Protein AF-A0A2T4D1X6-F1 (afdb_monomer_lite)

Foldseek 3Di:
DDPCVQCQADVLKDWDWDDLQPKIKIKIQHNDPVSNVVSVVVVCVVVVNAFDWDAAPNFTKTWGWDPPVDPKIKIWIWGDPPRMIMTMIDIPQDDSVSRCVRRVVDDDPDDPVPVVVVVVVCVVPVDDPSDDDDDDVVQVLCLQQVLVPDSNSVVCCRPVVVVCVDPVSVVSPDPVNVVVVVVD

Secondary structure (DSSP, 8-state):
--HHHHTTBPTT--EEEEEETTEEEEEEEBS-HHHHHHHHHHHHHHHT---EEEEETTEEEEEEEE--SSSS-EEEEEEEETTEEEEEEEETTS-THHHHHHTTSS--SS-TTTTSHHHHHHHHHT--TT------HHHHHHHHHSTTSSHHHHHHHHH-TTGGGSHHHHGGGSHHHHHHHTT-

pLDDT: mean 82.4, std 9.53, range [54.66, 96.5]

Organism: NCBI:txid624146

Radius of gyration: 19.34 Å; chains: 1; bounding box: 42×46×53 Å

Structure (mmCIF, N/CA/C/O backbone):
data_AF-A0A2T4D1X6-F1
#
_entry.id   AF-A0A2T4D1X6-F1
#
loop_
_atom_site.group_PDB
_atom_site.id
_atom_site.type_symbol
_atom_site.label_atom_id
_atom_site.label_alt_id
_atom_site.label_comp_id
_atom_site.label_asym_id
_atom_site.label_entity_id
_atom_site.label_seq_id
_atom_site.pdbx_PDB_ins_code
_atom_site.Cartn_x
_atom_site.Cartn_y
_atom_site.Cartn_z
_atom_site.occupancy
_atom_site.B_iso_or_equiv
_atom_site.auth_seq_id
_atom_site.auth_comp_id
_atom_site.auth_asym_id
_atom_site.auth_atom_id
_atom_site.pdbx_PDB_model_num
ATOM 1 N N . VAL A 1 1 ? -5.805 0.205 28.377 1.00 61.25 1 VAL A N 1
ATOM 2 C CA . VAL A 1 1 ? -5.910 -0.520 27.097 1.00 61.25 1 VAL A CA 1
ATOM 3 C C . VAL A 1 1 ? -4.583 -0.337 26.398 1.00 61.25 1 VAL A C 1
ATOM 5 O O . VAL A 1 1 ? -4.162 0.811 26.275 1.00 61.25 1 VAL A O 1
ATOM 8 N N . SER A 1 2 ? -3.878 -1.418 26.074 1.00 76.69 2 SER A N 1
ATOM 9 C CA . SER A 1 2 ? -2.582 -1.312 25.392 1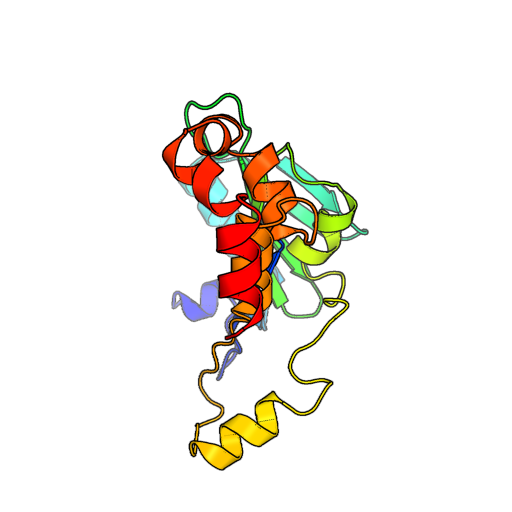.00 76.69 2 SER A CA 1
ATOM 10 C C . SER A 1 2 ? -2.766 -0.837 23.941 1.00 76.69 2 SER A C 1
ATOM 12 O O . SER A 1 2 ? -3.888 -0.843 23.432 1.00 76.69 2 SER A O 1
ATOM 14 N N . LEU A 1 3 ? -1.698 -0.381 23.279 1.00 72.62 3 LEU A N 1
ATOM 15 C CA . LEU A 1 3 ? -1.779 0.046 21.874 1.00 72.62 3 LEU A CA 1
ATOM 16 C C . LEU A 1 3 ? -2.211 -1.123 20.981 1.00 72.62 3 LEU A C 1
ATOM 18 O O . LEU A 1 3 ? -3.007 -0.945 20.066 1.00 72.62 3 LEU A O 1
ATOM 22 N N . GLU A 1 4 ? -1.749 -2.330 21.299 1.00 71.62 4 GLU A N 1
ATOM 23 C CA . GLU A 1 4 ? -2.077 -3.538 20.553 1.00 71.62 4 GLU A CA 1
ATOM 24 C C . GLU A 1 4 ? -3.564 -3.882 20.636 1.00 71.62 4 GLU A C 1
ATOM 26 O O . GLU A 1 4 ? -4.192 -4.211 19.630 1.00 71.62 4 GLU A O 1
ATOM 31 N N . GLU A 1 5 ? -4.148 -3.734 21.826 1.00 71.44 5 GLU A N 1
ATOM 32 C CA . GLU A 1 5 ? -5.580 -3.917 22.035 1.00 71.44 5 GLU A CA 1
ATOM 33 C C . GLU A 1 5 ? -6.414 -2.854 21.313 1.00 71.44 5 GLU A C 1
ATOM 35 O O . GLU A 1 5 ? -7.532 -3.164 20.916 1.00 71.44 5 GLU A O 1
ATOM 40 N N . GLN A 1 6 ? -5.913 -1.623 21.152 1.00 73.50 6 GLN A N 1
ATOM 41 C CA . GLN A 1 6 ? -6.606 -0.541 20.432 1.00 73.50 6 GLN A CA 1
ATOM 42 C C . GLN A 1 6 ? -6.514 -0.713 18.912 1.00 73.50 6 GLN A C 1
ATOM 44 O O . GLN A 1 6 ? -7.497 -0.500 18.209 1.00 73.50 6 GLN A O 1
ATOM 49 N N . MET A 1 7 ? -5.366 -1.179 18.418 1.00 73.56 7 MET A N 1
ATOM 50 C CA . MET A 1 7 ? -5.131 -1.495 17.006 1.00 73.56 7 MET A CA 1
ATOM 51 C C . MET A 1 7 ? -5.734 -2.836 16.560 1.00 73.56 7 MET A C 1
ATOM 53 O O . MET A 1 7 ? -5.543 -3.247 15.416 1.00 73.56 7 MET A O 1
ATOM 57 N N . GLY A 1 8 ? -6.467 -3.520 17.445 1.00 69.62 8 GLY A N 1
ATOM 58 C CA . GLY A 1 8 ? -7.184 -4.752 17.123 1.00 69.62 8 GLY A CA 1
ATOM 59 C C . GLY A 1 8 ? -6.274 -5.934 16.786 1.00 69.62 8 GLY A C 1
ATOM 60 O O . GLY A 1 8 ? -6.731 -6.864 16.121 1.00 69.62 8 GLY A O 1
ATOM 61 N N . TYR A 1 9 ? -5.009 -5.916 17.221 1.00 75.94 9 TYR A N 1
ATOM 62 C CA . TYR A 1 9 ? -4.074 -7.004 16.947 1.00 75.94 9 TYR A CA 1
ATOM 63 C C . TYR A 1 9 ? -4.534 -8.311 17.603 1.00 75.94 9 TYR A C 1
ATOM 65 O O . TYR A 1 9 ? -4.893 -8.359 18.782 1.00 75.94 9 TYR A O 1
ATOM 73 N N . ALA A 1 10 ? -4.481 -9.398 16.835 1.00 64.44 10 ALA A N 1
ATOM 74 C CA . ALA A 1 10 ? -4.617 -10.753 17.350 1.00 64.44 10 ALA A CA 1
ATOM 75 C C . ALA A 1 10 ? -3.326 -11.206 18.064 1.00 64.44 10 ALA A C 1
ATOM 77 O O . ALA A 1 10 ? -2.231 -10.696 17.799 1.00 64.44 10 ALA A O 1
ATOM 78 N N . GLN A 1 11 ? -3.412 -12.226 18.926 1.00 67.12 11 GLN A N 1
ATOM 79 C CA . GLN A 1 11 ? -2.202 -12.944 19.345 1.00 67.12 11 GLN A CA 1
ATOM 80 C C . GLN A 1 11 ? -1.560 -13.607 18.117 1.00 67.12 11 GLN A C 1
ATOM 82 O O . GLN A 1 11 ? -2.258 -14.271 17.357 1.00 67.12 11 GLN A O 1
ATOM 87 N N . ASN A 1 12 ? -0.245 -13.432 17.930 1.00 71.19 12 ASN A N 1
ATOM 88 C CA . ASN A 1 12 ? 0.491 -13.847 16.723 1.00 71.19 12 ASN A CA 1
ATOM 89 C C . ASN A 1 12 ? -0.021 -13.185 15.428 1.00 71.19 12 ASN A C 1
ATOM 91 O O . ASN A 1 12 ? -0.160 -13.850 14.403 1.00 71.19 12 ASN A O 1
ATOM 95 N N . THR A 1 13 ? -0.313 -11.879 15.481 1.00 78.94 13 THR A N 1
ATOM 96 C CA . THR A 1 13 ? -0.744 -11.098 14.311 1.00 78.94 13 THR A CA 1
ATOM 97 C C . THR A 1 13 ? 0.205 -11.292 13.134 1.00 78.94 13 THR A C 1
ATOM 99 O O . THR A 1 13 ? 1.411 -11.063 13.244 1.00 78.94 13 THR A O 1
ATOM 102 N N . ARG A 1 14 ? -0.366 -11.639 11.981 1.00 83.25 14 ARG A N 1
ATOM 103 C CA . ARG A 1 14 ? 0.347 -11.628 10.708 1.00 83.25 14 ARG A CA 1
ATOM 104 C C . ARG A 1 14 ? 0.392 -10.208 10.162 1.00 83.25 14 ARG A C 1
ATOM 106 O O . ARG A 1 14 ? -0.632 -9.529 10.105 1.00 83.25 14 ARG A O 1
ATOM 113 N N . VAL A 1 15 ? 1.576 -9.786 9.737 1.00 85.06 15 VAL A N 1
ATOM 114 C CA . VAL A 1 15 ? 1.797 -8.508 9.057 1.00 85.06 15 VAL A CA 1
ATOM 115 C C . VAL A 1 15 ? 2.360 -8.800 7.676 1.00 85.06 15 VAL A C 1
ATOM 117 O O . VAL A 1 15 ? 3.255 -9.628 7.527 1.00 85.06 15 VAL A O 1
ATOM 120 N N . LEU A 1 16 ? 1.822 -8.129 6.667 1.00 85.62 16 LEU A N 1
ATOM 121 C CA . LEU A 1 16 ? 2.260 -8.219 5.283 1.00 85.62 16 LEU A CA 1
ATOM 122 C C . LEU A 1 16 ? 2.606 -6.818 4.801 1.00 85.62 16 LEU A C 1
ATOM 124 O O . LEU A 1 16 ? 1.838 -5.882 5.012 1.00 85.62 16 LEU A O 1
ATOM 128 N N . SER A 1 17 ? 3.734 -6.674 4.121 1.00 87.44 17 SER A N 1
ATOM 129 C CA . SER A 1 17 ? 4.064 -5.454 3.396 1.00 87.44 17 SER A CA 1
ATOM 130 C C . SER A 1 17 ? 4.438 -5.792 1.962 1.00 87.44 17 SER A C 1
ATOM 132 O O . SER A 1 17 ? 5.094 -6.797 1.692 1.00 87.44 17 SER A O 1
ATOM 134 N N . TYR A 1 18 ? 3.969 -4.976 1.027 1.00 87.00 18 TYR A N 1
ATOM 135 C CA . TYR A 1 18 ? 4.266 -5.129 -0.391 1.00 87.00 18 TYR A CA 1
ATOM 136 C C . TYR A 1 18 ? 4.157 -3.790 -1.113 1.00 87.00 18 TYR A C 1
ATOM 138 O O . TYR A 1 18 ? 3.665 -2.803 -0.568 1.00 87.00 18 TYR A O 1
ATOM 146 N N . MET A 1 19 ? 4.636 -3.768 -2.353 1.00 87.25 19 MET A N 1
ATOM 147 C CA . MET A 1 19 ? 4.567 -2.608 -3.233 1.00 87.25 19 MET A CA 1
ATOM 148 C C . MET A 1 19 ? 3.574 -2.880 -4.358 1.00 87.25 19 MET A C 1
ATOM 150 O O . MET A 1 19 ? 3.606 -3.938 -4.988 1.00 87.25 19 MET A O 1
ATOM 154 N N . VAL A 1 20 ? 2.716 -1.909 -4.641 1.00 88.44 20 VAL A N 1
ATOM 155 C CA . VAL A 1 20 ? 1.868 -1.882 -5.831 1.00 88.44 20 VAL A CA 1
ATOM 156 C C . VAL A 1 20 ? 2.416 -0.777 -6.722 1.00 88.44 20 VAL A C 1
ATOM 158 O O . VAL A 1 20 ? 2.089 0.393 -6.554 1.00 88.44 20 VAL A O 1
ATOM 161 N N . GLY A 1 21 ? 3.343 -1.142 -7.611 1.00 87.31 21 GLY A N 1
ATOM 162 C CA . GLY A 1 21 ? 4.150 -0.145 -8.314 1.00 87.31 21 GLY A CA 1
ATOM 163 C C . GLY A 1 21 ? 5.024 0.614 -7.319 1.00 87.31 21 GLY A C 1
ATOM 164 O O . GLY A 1 21 ? 5.816 -0.025 -6.628 1.00 87.31 21 GLY A O 1
ATOM 165 N N . ILE A 1 22 ? 4.876 1.938 -7.203 1.00 87.06 22 ILE A N 1
ATOM 166 C CA . ILE A 1 22 ? 5.598 2.710 -6.166 1.00 87.06 22 ILE A CA 1
ATOM 167 C C . ILE A 1 22 ? 4.833 2.856 -4.845 1.00 87.06 22 ILE A C 1
ATOM 169 O O . ILE A 1 22 ? 5.370 3.413 -3.889 1.00 87.06 22 ILE A O 1
ATOM 173 N N . ALA A 1 23 ? 3.580 2.410 -4.787 1.00 90.81 23 ALA A N 1
ATOM 174 C CA . ALA A 1 23 ? 2.733 2.597 -3.622 1.00 90.81 23 ALA A CA 1
ATOM 175 C C . ALA A 1 23 ? 2.996 1.503 -2.570 1.00 90.81 23 ALA A C 1
ATOM 177 O O . ALA A 1 23 ? 2.731 0.327 -2.844 1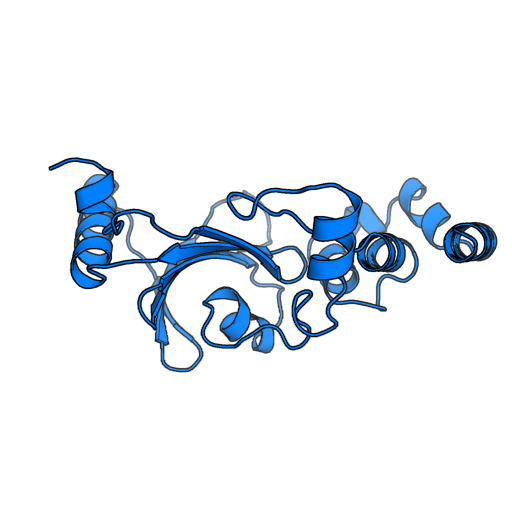.00 90.81 23 ALA A O 1
ATOM 178 N N . PRO A 1 24 ? 3.499 1.846 -1.369 1.00 91.81 24 PRO A N 1
ATOM 179 C CA . PRO A 1 24 ? 3.608 0.890 -0.279 1.00 91.81 24 PRO A CA 1
ATOM 180 C C . PRO A 1 24 ? 2.226 0.528 0.264 1.00 91.81 24 PRO A C 1
ATOM 182 O O . PRO A 1 24 ? 1.371 1.394 0.470 1.00 91.81 24 PRO A O 1
ATOM 185 N N . VAL A 1 25 ? 2.050 -0.758 0.551 1.00 92.38 25 VAL A N 1
ATOM 186 C CA . VAL A 1 25 ? 0.879 -1.317 1.219 1.00 92.38 25 VAL A CA 1
ATOM 187 C C . VAL A 1 25 ? 1.346 -2.113 2.428 1.00 92.38 25 VAL A C 1
ATOM 189 O O . VAL A 1 25 ? 2.227 -2.965 2.325 1.00 92.38 25 VAL A O 1
ATOM 192 N N . ILE A 1 26 ? 0.747 -1.836 3.580 1.00 91.94 26 ILE A N 1
ATOM 193 C CA . ILE A 1 26 ? 0.954 -2.560 4.829 1.00 91.94 26 ILE A CA 1
ATOM 194 C C . ILE A 1 26 ? -0.394 -3.118 5.253 1.00 91.94 26 ILE A C 1
ATOM 196 O O . ILE A 1 26 ? -1.388 -2.397 5.298 1.00 91.94 26 ILE A O 1
ATOM 200 N N . ARG A 1 27 ? -0.429 -4.402 5.583 1.00 91.81 27 ARG A N 1
ATOM 201 C CA . ARG A 1 27 ? -1.620 -5.084 6.070 1.00 91.81 27 ARG A CA 1
ATOM 202 C C . ARG A 1 27 ? -1.306 -5.794 7.363 1.00 91.81 27 ARG A C 1
ATOM 204 O O . ARG A 1 27 ? -0.252 -6.413 7.482 1.00 91.81 27 ARG A O 1
ATOM 211 N N . TRP A 1 28 ? -2.234 -5.757 8.301 1.00 90.00 28 TRP A N 1
ATOM 212 C CA . TRP A 1 28 ? -2.154 -6.573 9.501 1.00 90.00 28 TRP A CA 1
ATOM 213 C C . TRP A 1 28 ? -3.484 -7.238 9.805 1.00 90.00 28 TRP A C 1
ATOM 215 O O . TRP A 1 28 ? -4.560 -6.670 9.589 1.00 90.00 28 TRP A O 1
ATOM 225 N N . GLU A 1 29 ? -3.393 -8.464 10.300 1.00 90.06 29 GLU A N 1
ATOM 226 C CA . GLU A 1 29 ? -4.554 -9.219 10.738 1.00 90.06 29 GLU A CA 1
ATOM 227 C C . GLU A 1 29 ? -5.217 -8.503 11.917 1.00 90.06 29 GLU A C 1
ATOM 229 O O . GLU A 1 29 ? -4.567 -8.088 12.880 1.00 90.06 29 GLU A O 1
ATOM 234 N N . THR A 1 30 ? -6.523 -8.309 11.805 1.00 88.44 30 THR A N 1
ATOM 235 C CA . THR A 1 30 ? -7.324 -7.503 12.717 1.00 88.44 30 THR A CA 1
ATOM 236 C C . THR A 1 30 ? -8.429 -8.370 13.298 1.00 88.44 30 THR A C 1
ATOM 238 O O . THR A 1 30 ? -9.365 -8.750 12.602 1.00 88.44 30 THR A O 1
ATOM 241 N N . ALA A 1 31 ? -8.342 -8.655 14.596 1.00 85.75 31 ALA A N 1
ATOM 242 C CA . ALA A 1 31 ? -9.331 -9.463 15.308 1.00 85.75 31 ALA A CA 1
ATOM 243 C C . ALA A 1 31 ? -10.635 -8.698 15.602 1.00 85.75 31 ALA A C 1
ATOM 245 O O . ALA A 1 31 ? -11.684 -9.310 15.788 1.00 85.75 31 ALA A O 1
ATOM 246 N N . ASP A 1 32 ? -10.570 -7.365 15.681 1.00 86.88 32 ASP A N 1
ATOM 247 C CA . ASP A 1 32 ? -11.711 -6.495 15.983 1.00 86.88 32 ASP A CA 1
ATOM 248 C C . ASP A 1 32 ? -11.657 -5.235 15.107 1.00 86.88 32 ASP A C 1
ATOM 250 O O . ASP A 1 32 ? -11.097 -4.198 15.472 1.00 86.88 32 ASP A O 1
ATOM 254 N N . SER A 1 33 ? -12.237 -5.348 13.913 1.00 85.75 33 SER A N 1
ATOM 255 C CA . SER A 1 33 ? -12.263 -4.277 12.909 1.00 85.75 33 SER A CA 1
ATOM 256 C C . SER A 1 33 ? -12.978 -3.016 13.408 1.00 85.75 33 SER A C 1
ATOM 258 O O . SER A 1 33 ? -12.561 -1.896 13.114 1.00 85.75 33 SER A O 1
ATOM 260 N N . ALA A 1 34 ? -14.035 -3.179 14.211 1.00 87.19 34 ALA A N 1
ATOM 261 C CA . ALA A 1 34 ? -14.785 -2.058 14.774 1.00 87.19 34 ALA A CA 1
ATOM 262 C C . ALA A 1 34 ? -13.936 -1.252 15.767 1.00 87.19 34 ALA A C 1
ATOM 264 O O . ALA A 1 34 ? -14.045 -0.025 15.843 1.00 87.19 34 ALA A O 1
ATOM 265 N N . ARG A 1 35 ? -13.053 -1.931 16.503 1.00 87.94 35 ARG A N 1
ATOM 266 C CA . ARG A 1 35 ? -12.129 -1.277 17.427 1.00 87.94 35 ARG A CA 1
ATOM 267 C C . ARG A 1 35 ? -11.049 -0.478 16.715 1.00 87.94 35 ARG A C 1
ATOM 269 O O . ARG A 1 35 ? -10.781 0.636 17.150 1.00 87.94 35 ARG A O 1
ATOM 276 N N . VAL A 1 36 ? -10.511 -0.988 15.605 1.00 88.81 36 VAL A N 1
ATOM 277 C CA . VAL A 1 36 ? -9.591 -0.217 14.751 1.00 88.81 36 VAL A CA 1
ATOM 278 C C . VAL A 1 36 ? -10.267 1.053 14.258 1.00 88.81 36 VAL A C 1
ATOM 280 O O . VAL A 1 36 ? -9.718 2.137 14.418 1.00 88.81 36 VAL A O 1
ATOM 283 N N . VAL A 1 37 ? -11.487 0.940 13.731 1.00 89.00 37 VAL A N 1
ATOM 284 C CA . VAL A 1 37 ? -12.257 2.104 13.277 1.00 89.00 37 VAL A CA 1
ATOM 285 C C . VAL A 1 37 ? -12.462 3.113 14.409 1.00 89.00 37 VAL A C 1
ATOM 287 O O . VAL A 1 37 ? -12.171 4.290 14.228 1.00 89.00 37 VAL A O 1
ATOM 290 N N . THR A 1 38 ? -12.872 2.653 15.593 1.00 91.06 38 THR A N 1
ATOM 291 C CA . THR A 1 38 ? -13.077 3.525 16.764 1.00 91.06 38 THR A CA 1
ATOM 292 C C . THR A 1 38 ? -11.780 4.216 17.195 1.00 91.06 38 THR A C 1
ATOM 294 O O . THR A 1 38 ? -11.784 5.392 17.556 1.00 91.06 38 THR A O 1
ATOM 297 N N . PHE A 1 39 ? -10.656 3.496 17.165 1.00 90.69 39 PHE A N 1
ATOM 298 C CA . PHE A 1 39 ? -9.343 4.051 17.476 1.00 90.69 39 PHE A CA 1
ATOM 299 C C . PHE A 1 39 ? -8.962 5.153 16.482 1.00 90.69 39 PHE A C 1
ATOM 301 O O . PHE A 1 39 ? -8.565 6.241 16.891 1.00 90.69 39 PHE A O 1
ATOM 308 N N . ILE A 1 40 ? -9.159 4.920 15.189 1.00 92.12 40 ILE A N 1
ATOM 309 C CA . ILE A 1 40 ? -8.868 5.906 14.145 1.00 92.12 40 ILE A CA 1
ATOM 310 C C . ILE A 1 40 ? -9.770 7.136 14.276 1.00 92.12 40 ILE A C 1
ATOM 312 O O . ILE A 1 40 ? -9.268 8.255 14.254 1.00 92.12 40 ILE A O 1
ATOM 316 N N . GLU A 1 41 ? -11.064 6.951 14.529 1.00 93.88 41 GLU A N 1
ATOM 317 C CA . GLU A 1 41 ? -11.999 8.051 14.798 1.00 93.88 41 GLU A CA 1
ATOM 318 C C . GLU A 1 41 ? -11.597 8.851 16.048 1.00 93.88 41 GLU A C 1
ATOM 320 O O . GLU A 1 41 ? -11.787 10.067 16.113 1.00 93.88 41 GLU A O 1
ATOM 325 N N . SER A 1 42 ? -10.996 8.207 17.053 1.00 93.00 42 SER A N 1
ATOM 326 C CA . SER A 1 42 ? -10.456 8.923 18.213 1.00 93.00 42 SER A CA 1
ATOM 327 C C . SER A 1 42 ? -9.261 9.810 17.845 1.00 93.00 42 SER A C 1
ATOM 329 O O . SER A 1 42 ? -9.211 10.955 18.293 1.00 93.00 42 SER A O 1
ATOM 331 N N . LEU A 1 43 ? -8.368 9.338 16.965 1.00 91.81 43 LEU A N 1
ATOM 332 C CA . LEU A 1 43 ? -7.237 10.124 16.459 1.00 91.81 43 LEU A CA 1
ATOM 333 C C . LEU A 1 43 ? -7.706 11.280 15.569 1.00 91.81 43 LEU A C 1
ATOM 335 O O . LEU A 1 43 ? -7.203 12.393 15.686 1.00 91.81 43 LEU A O 1
ATOM 339 N N . GLU A 1 44 ? -8.694 11.045 14.708 1.00 94.19 44 GLU A N 1
ATOM 340 C CA . GLU A 1 44 ? -9.326 12.080 13.881 1.00 94.19 44 GLU A CA 1
ATOM 341 C C . GLU A 1 44 ? -9.857 13.229 14.742 1.00 94.19 44 GLU A C 1
ATOM 343 O O . GLU A 1 44 ? -9.573 14.397 14.476 1.00 94.19 44 GLU A O 1
ATOM 348 N N . ASN A 1 45 ? -10.560 12.896 15.826 1.00 94.94 45 ASN A N 1
ATOM 349 C CA . ASN A 1 45 ? -11.068 13.884 16.772 1.00 94.94 45 ASN A CA 1
ATOM 350 C C . ASN A 1 45 ? -9.943 14.590 17.544 1.00 94.94 45 ASN A C 1
ATOM 352 O O . ASN A 1 45 ? -9.995 15.808 17.715 1.00 94.94 45 ASN A O 1
ATOM 356 N N . GLU A 1 46 ? -8.925 13.853 17.997 1.00 95.25 46 GLU A N 1
ATOM 357 C CA . GLU A 1 46 ? -7.788 14.409 18.741 1.00 95.25 46 GLU A CA 1
ATOM 358 C C . GLU A 1 46 ? -6.989 15.412 17.901 1.00 95.25 46 GLU A C 1
ATOM 360 O O . GLU A 1 46 ? -6.677 16.510 18.367 1.00 95.25 46 GLU A O 1
ATOM 365 N N . TYR A 1 47 ? -6.710 15.068 16.644 1.00 92.75 47 TYR A N 1
ATOM 366 C CA . TYR A 1 47 ? -5.927 15.899 15.732 1.00 92.75 47 TYR A CA 1
ATOM 367 C C . TYR A 1 47 ? -6.780 16.827 14.859 1.00 92.75 47 TYR A C 1
ATOM 369 O O . TYR A 1 47 ? -6.232 17.570 14.046 1.00 92.75 47 TYR A O 1
ATOM 377 N N . SER A 1 48 ? -8.107 16.827 15.041 1.00 93.88 48 SER A N 1
ATOM 378 C CA . SER A 1 48 ? -9.059 17.600 14.228 1.00 93.88 48 SER A CA 1
ATOM 379 C C . SER A 1 48 ? -8.896 17.355 12.720 1.00 93.88 48 SER A C 1
ATOM 381 O O . SER A 1 48 ? -9.021 18.272 11.907 1.00 93.88 48 SER A O 1
ATOM 383 N N . VAL A 1 49 ? -8.605 16.108 12.350 1.00 92.94 49 VAL A N 1
ATOM 384 C CA . VAL A 1 49 ? -8.471 15.654 10.963 1.00 92.94 49 VAL A CA 1
ATOM 385 C C . VAL A 1 49 ? -9.783 15.006 10.545 1.00 92.94 49 VAL A C 1
ATOM 387 O O . VAL A 1 49 ? -10.310 14.158 11.253 1.00 92.94 49 VAL A O 1
ATOM 390 N N . THR A 1 50 ? -10.318 15.392 9.389 1.00 93.62 50 THR A N 1
ATOM 391 C CA . THR A 1 50 ? -11.510 14.758 8.808 1.00 93.62 50 THR A CA 1
ATOM 392 C C . THR A 1 50 ? -11.093 13.946 7.584 1.00 93.62 50 THR A C 1
ATOM 394 O O . THR A 1 50 ? -10.503 14.532 6.675 1.00 93.62 50 THR A O 1
ATOM 397 N N . PRO A 1 51 ? -11.358 12.629 7.539 1.00 95.81 51 PRO A N 1
ATOM 398 C CA . PRO A 1 51 ? -11.079 11.828 6.355 1.00 95.81 51 PRO A CA 1
ATOM 399 C C . PRO A 1 51 ? -12.067 12.142 5.228 1.00 95.81 51 PRO A C 1
ATOM 401 O O . PRO A 1 51 ? -13.252 12.385 5.468 1.00 95.81 51 PRO A O 1
ATOM 404 N N . ASP A 1 52 ? -11.609 11.992 3.990 1.00 95.94 52 ASP A N 1
ATOM 405 C CA . ASP A 1 52 ? -12.502 11.775 2.858 1.00 95.94 52 ASP A CA 1
ATOM 406 C C . ASP A 1 52 ? -12.944 10.308 2.852 1.00 95.94 52 ASP A C 1
ATOM 408 O O . ASP A 1 52 ? -12.117 9.392 2.838 1.00 95.94 52 ASP A O 1
ATOM 412 N N . ILE A 1 53 ? -14.256 10.069 2.864 1.00 96.31 53 ILE A N 1
ATOM 413 C CA . ILE A 1 53 ? -14.812 8.715 2.798 1.00 96.31 53 ILE A CA 1
ATOM 414 C C . ILE A 1 53 ? -15.028 8.332 1.337 1.00 96.31 53 ILE A C 1
ATOM 416 O O . ILE A 1 53 ? -15.849 8.926 0.637 1.00 96.31 53 ILE A O 1
ATOM 420 N N . LEU A 1 54 ? -14.298 7.316 0.889 1.00 94.56 54 LEU A N 1
ATOM 421 C CA . LEU A 1 54 ? -14.333 6.803 -0.474 1.00 94.56 54 LEU A CA 1
ATOM 422 C C . LEU A 1 54 ? -14.951 5.402 -0.507 1.00 94.56 54 LEU A C 1
ATOM 424 O O . LEU A 1 54 ? -14.916 4.655 0.473 1.00 94.56 54 LEU A O 1
ATOM 428 N N . THR A 1 55 ? -15.475 5.024 -1.672 1.00 94.00 55 THR A N 1
ATOM 429 C CA . THR A 1 55 ? -15.862 3.642 -1.968 1.00 94.00 55 THR A CA 1
ATOM 430 C C . THR A 1 55 ? -14.965 3.103 -3.071 1.00 94.00 55 THR A C 1
ATOM 432 O O . THR A 1 55 ? -14.971 3.621 -4.187 1.00 94.00 55 THR A O 1
ATOM 435 N N . VAL A 1 56 ? -14.204 2.055 -2.769 1.00 91.62 56 VAL A N 1
ATOM 436 C CA . VAL A 1 56 ? -13.255 1.422 -3.693 1.00 91.62 56 VAL A CA 1
ATOM 437 C C . VAL A 1 56 ? -13.560 -0.065 -3.732 1.00 91.62 56 VAL A C 1
ATOM 439 O O . VAL A 1 56 ? -13.589 -0.706 -2.692 1.00 91.62 56 VAL A O 1
ATOM 442 N N . ALA A 1 57 ? -13.828 -0.614 -4.920 1.00 89.62 57 ALA A N 1
ATOM 443 C CA . ALA A 1 57 ? -14.216 -2.022 -5.087 1.00 89.62 57 ALA A CA 1
ATOM 444 C C . ALA A 1 57 ? -15.388 -2.471 -4.175 1.00 89.62 57 ALA A C 1
ATOM 446 O O . ALA A 1 57 ? -15.490 -3.637 -3.815 1.00 89.62 57 ALA A O 1
ATOM 447 N N . GLY A 1 58 ? -16.283 -1.545 -3.806 1.00 90.31 58 GLY A N 1
ATOM 448 C CA . GLY A 1 58 ? -17.399 -1.800 -2.884 1.00 90.31 58 GLY A CA 1
ATOM 449 C C . GLY A 1 58 ? -17.054 -1.670 -1.395 1.00 90.31 58 GLY A C 1
ATOM 450 O O . GLY A 1 58 ? -17.966 -1.675 -0.573 1.00 90.31 58 GLY A O 1
ATOM 451 N N . GLU A 1 59 ? -15.781 -1.480 -1.051 1.00 92.12 59 GLU A N 1
ATOM 452 C CA . GLU A 1 59 ? -15.296 -1.322 0.319 1.00 92.12 59 GLU A CA 1
ATOM 453 C C . GLU A 1 59 ? -15.213 0.151 0.728 1.00 92.12 59 GLU A C 1
ATOM 455 O O . GLU A 1 59 ? -14.967 1.039 -0.096 1.00 92.12 59 GLU A O 1
ATOM 460 N N . THR A 1 60 ? -15.396 0.416 2.023 1.00 94.69 60 THR A N 1
ATOM 461 C CA . THR A 1 60 ? -15.247 1.764 2.588 1.00 94.69 60 THR A CA 1
ATOM 462 C C . THR A 1 60 ? -13.781 2.056 2.884 1.00 94.69 60 THR A C 1
ATOM 464 O O . THR A 1 60 ? -13.121 1.301 3.599 1.00 94.69 60 THR A O 1
ATOM 467 N N . VAL A 1 61 ? -13.292 3.188 2.385 1.00 96.00 61 VAL A N 1
ATOM 468 C CA . VAL A 1 61 ? -11.911 3.641 2.566 1.00 96.00 61 VAL A CA 1
ATOM 469 C C . VAL A 1 61 ? -11.914 5.025 3.202 1.00 96.00 61 VAL A C 1
ATOM 471 O O . VAL A 1 61 ? -12.617 5.921 2.738 1.00 96.00 61 VAL A O 1
ATOM 474 N N . ARG A 1 62 ? -11.117 5.205 4.257 1.00 96.50 62 ARG A N 1
ATOM 475 C CA . ARG A 1 62 ? -10.804 6.519 4.833 1.00 96.50 62 ARG A CA 1
ATOM 476 C C . ARG A 1 62 ? -9.542 7.045 4.165 1.00 96.50 62 ARG A C 1
ATOM 478 O O . ARG A 1 62 ? -8.510 6.381 4.209 1.00 96.50 62 ARG A O 1
ATOM 485 N N . SER A 1 63 ? -9.636 8.205 3.528 1.00 96.31 63 SER A N 1
ATOM 486 C CA . SER A 1 63 ? -8.530 8.854 2.829 1.00 96.31 63 SER A CA 1
ATOM 487 C C . SER A 1 63 ? -8.110 10.122 3.561 1.00 96.31 63 SER A C 1
ATOM 489 O O . SER A 1 63 ? -8.937 10.983 3.852 1.00 96.31 63 SER A O 1
ATOM 491 N N . TYR A 1 64 ? -6.814 10.253 3.817 1.00 95.31 64 TYR A N 1
ATOM 492 C CA . TYR A 1 64 ? -6.209 11.419 4.452 1.00 95.31 64 TYR A CA 1
ATOM 493 C C . TYR A 1 64 ? -5.227 12.051 3.477 1.00 95.31 64 TYR A C 1
ATOM 495 O O . TYR A 1 64 ? -4.238 11.418 3.105 1.00 95.31 64 TYR A O 1
ATOM 503 N N . ALA A 1 65 ? -5.493 13.282 3.048 1.00 93.50 65 ALA A N 1
ATOM 504 C CA . ALA A 1 65 ? -4.584 14.009 2.172 1.00 93.50 65 ALA A CA 1
ATOM 505 C C . ALA A 1 65 ? -3.247 14.287 2.880 1.00 93.50 65 ALA A C 1
ATOM 507 O O . ALA A 1 65 ? -3.213 14.676 4.047 1.00 93.50 65 ALA A O 1
ATOM 508 N N . ILE A 1 66 ? -2.146 14.108 2.154 1.00 90.06 66 ILE A N 1
ATOM 509 C CA . ILE A 1 66 ? -0.803 14.486 2.582 1.00 90.06 66 ILE A CA 1
ATOM 510 C C . ILE A 1 66 ? -0.435 15.766 1.834 1.00 90.06 66 ILE A C 1
ATOM 512 O O . ILE A 1 66 ? -0.318 15.763 0.606 1.00 90.06 66 ILE A O 1
ATOM 516 N N . ASP A 1 67 ? -0.210 16.850 2.575 1.00 86.00 67 ASP A N 1
ATOM 517 C CA . ASP A 1 67 ? 0.383 18.054 2.001 1.00 86.00 67 ASP A CA 1
ATOM 518 C C . ASP A 1 67 ? 1.888 17.840 1.820 1.00 86.00 67 ASP A C 1
ATOM 520 O O . ASP A 1 67 ? 2.654 17.749 2.781 1.00 86.00 67 ASP A O 1
ATOM 524 N N . THR A 1 68 ? 2.299 17.706 0.564 1.00 79.25 68 THR A N 1
ATOM 525 C CA . THR A 1 68 ? 3.704 17.536 0.175 1.00 79.25 68 THR A CA 1
ATOM 526 C C . THR A 1 68 ? 4.299 18.813 -0.417 1.00 79.25 68 THR A C 1
ATOM 528 O O . THR A 1 68 ? 5.468 18.815 -0.796 1.00 79.25 68 THR A O 1
ATOM 531 N N . GLY A 1 69 ? 3.512 19.891 -0.546 1.00 78.75 69 GLY A N 1
ATOM 532 C CA . GLY A 1 69 ? 3.898 21.094 -1.289 1.00 78.75 69 GLY A CA 1
ATOM 533 C C . GLY A 1 69 ? 4.122 20.875 -2.794 1.00 78.75 69 GLY A C 1
ATOM 534 O O . GLY A 1 69 ? 4.609 21.782 -3.467 1.00 78.75 69 GLY A O 1
ATOM 535 N N . SER A 1 70 ? 3.795 19.690 -3.322 1.00 74.62 70 SER A N 1
ATOM 536 C CA . SER A 1 70 ? 3.906 19.348 -4.743 1.00 74.62 70 SER A CA 1
ATOM 537 C C . SER A 1 70 ? 2.548 19.437 -5.450 1.00 74.62 70 SER A C 1
ATOM 539 O O . SER A 1 70 ? 1.501 19.406 -4.806 1.00 74.62 70 SER A O 1
ATOM 541 N N . GLU A 1 71 ? 2.551 19.535 -6.784 1.00 78.12 71 GLU A N 1
ATOM 542 C CA . GLU A 1 71 ? 1.314 19.463 -7.586 1.00 78.12 71 GLU A CA 1
ATOM 543 C C . GLU A 1 71 ? 0.648 18.077 -7.502 1.00 78.12 71 GLU A C 1
ATOM 545 O O . GLU A 1 71 ? -0.558 17.935 -7.716 1.00 78.12 71 GLU A O 1
ATOM 550 N N . GLN A 1 72 ? 1.432 17.055 -7.155 1.00 81.75 72 GLN A N 1
ATOM 551 C CA . GLN A 1 72 ? 0.975 15.691 -6.959 1.00 81.75 72 GLN A CA 1
ATOM 552 C C . GLN A 1 72 ? 0.189 15.586 -5.647 1.00 81.75 72 GLN A C 1
ATOM 554 O O . GLN A 1 72 ? 0.714 15.840 -4.560 1.00 81.75 72 GLN A O 1
ATOM 559 N N . GLN A 1 73 ? -1.064 15.145 -5.730 1.00 88.69 73 GLN A N 1
ATOM 560 C CA . GLN A 1 73 ? -1.855 14.884 -4.533 1.00 88.69 73 GLN A CA 1
ATOM 561 C C . GLN A 1 73 ? -1.565 13.479 -4.029 1.00 88.69 73 GLN A C 1
ATOM 563 O O . GLN A 1 73 ? -1.771 12.487 -4.732 1.00 88.69 73 GLN A O 1
ATOM 568 N N . TRP A 1 74 ? -1.098 13.415 -2.792 1.00 91.25 74 TRP A N 1
ATOM 569 C CA . TRP A 1 74 ? -0.847 12.172 -2.088 1.00 91.25 74 TRP A CA 1
ATOM 570 C C . TRP A 1 74 ? -1.886 11.988 -1.002 1.00 91.25 74 TRP A C 1
ATOM 572 O O . TRP A 1 74 ? -2.344 12.952 -0.390 1.00 91.25 74 TRP A O 1
ATOM 582 N N . SER A 1 75 ? -2.248 10.742 -0.744 1.00 94.12 75 SER A N 1
ATOM 583 C CA . SER A 1 75 ? -3.177 10.407 0.322 1.00 94.12 75 SER A CA 1
ATOM 584 C C . SER A 1 75 ? -2.796 9.098 0.983 1.00 94.12 75 SER A C 1
ATOM 586 O O . SER A 1 75 ? -2.404 8.147 0.311 1.00 94.12 75 SER A O 1
ATOM 588 N N . VAL A 1 76 ? -2.962 9.026 2.297 1.00 95.12 76 VAL A N 1
ATOM 589 C CA . VAL A 1 76 ? -2.951 7.760 3.026 1.00 95.12 76 VAL A CA 1
ATOM 590 C C . VAL A 1 76 ? -4.358 7.201 3.010 1.00 95.12 76 VAL A C 1
ATOM 592 O O . VAL A 1 76 ? -5.304 7.886 3.389 1.00 95.12 76 VAL A O 1
ATOM 595 N N . TRP A 1 77 ? -4.501 5.962 2.571 1.00 96.06 77 TRP A N 1
ATOM 596 C CA . TRP A 1 77 ? -5.758 5.235 2.594 1.00 96.06 77 TRP A CA 1
ATOM 597 C C . TRP A 1 77 ? -5.720 4.176 3.676 1.00 96.06 77 TRP A C 1
ATOM 599 O O . TRP A 1 77 ? -4.750 3.427 3.793 1.00 96.06 77 TRP A O 1
ATOM 609 N N . LEU A 1 78 ? -6.803 4.109 4.438 1.00 95.62 78 LEU A N 1
ATOM 610 C CA . LEU A 1 78 ? -7.046 3.085 5.431 1.00 95.62 78 LEU A CA 1
ATOM 611 C C . LEU A 1 78 ? -8.352 2.366 5.104 1.00 95.62 78 LEU A C 1
ATOM 613 O O . LEU A 1 78 ? -9.394 2.992 4.896 1.00 95.62 78 LEU A O 1
ATOM 617 N N . SER A 1 79 ? -8.302 1.042 5.101 1.00 95.12 79 SER A N 1
ATOM 618 C CA . SER A 1 79 ? -9.479 0.192 4.942 1.00 95.12 79 SER A CA 1
ATOM 619 C C . SER A 1 79 ? -9.380 -1.017 5.856 1.00 95.12 79 SER A C 1
ATOM 621 O O . SER A 1 79 ? -8.282 -1.442 6.212 1.00 95.12 79 SER A O 1
ATOM 623 N N . THR A 1 80 ? -10.525 -1.583 6.216 1.00 92.62 80 THR A N 1
ATOM 624 C CA . THR A 1 80 ? -10.579 -2.829 6.974 1.00 92.62 80 THR A CA 1
ATOM 625 C C . THR A 1 80 ? -11.556 -3.768 6.282 1.00 92.62 80 THR A C 1
ATOM 627 O O . THR A 1 80 ? -12.742 -3.464 6.197 1.00 92.62 80 THR A O 1
ATOM 630 N N . ASN A 1 81 ? -11.050 -4.879 5.749 1.00 89.50 81 ASN A N 1
ATOM 631 C CA . ASN A 1 81 ? -11.821 -5.889 5.026 1.00 89.50 81 ASN A CA 1
ATOM 632 C C . ASN A 1 81 ? -11.221 -7.284 5.261 1.00 89.50 81 ASN A C 1
ATOM 634 O O . ASN A 1 81 ? -10.018 -7.421 5.469 1.00 89.50 81 ASN A O 1
ATOM 638 N N . ASN A 1 82 ? -12.055 -8.328 5.219 1.00 84.69 82 ASN A N 1
ATOM 639 C CA . ASN A 1 82 ? -11.623 -9.732 5.309 1.00 84.69 82 ASN A CA 1
ATOM 640 C C . ASN A 1 82 ? -10.723 -10.062 6.521 1.00 84.69 82 ASN A C 1
ATOM 642 O O . ASN A 1 82 ? -9.767 -10.816 6.373 1.00 84.69 82 ASN A O 1
ATOM 646 N N . ASP A 1 83 ? -10.994 -9.486 7.697 1.00 88.69 83 ASP A N 1
ATOM 647 C CA . ASP A 1 83 ? -10.162 -9.615 8.911 1.00 88.69 83 ASP A CA 1
ATOM 648 C C . ASP A 1 83 ? -8.741 -9.023 8.782 1.00 88.69 83 ASP A C 1
ATOM 650 O O . ASP A 1 83 ? -7.847 -9.326 9.571 1.00 88.69 83 ASP A O 1
ATOM 654 N N . TRP A 1 84 ? -8.521 -8.134 7.810 1.00 91.56 84 TRP A N 1
ATOM 655 C CA . TRP A 1 84 ? -7.290 -7.365 7.641 1.00 91.56 84 TRP A CA 1
ATOM 656 C C . TRP A 1 84 ? -7.577 -5.872 7.685 1.00 91.56 84 TRP A C 1
ATOM 658 O O . TRP A 1 84 ? -8.519 -5.389 7.059 1.00 91.56 84 TRP A O 1
ATOM 668 N N . THR A 1 85 ? -6.704 -5.125 8.348 1.00 93.44 85 THR A N 1
ATOM 669 C CA . THR A 1 85 ? -6.604 -3.683 8.133 1.00 93.44 85 THR A CA 1
ATOM 670 C C . THR A 1 85 ? -5.469 -3.425 7.160 1.00 93.44 85 THR A C 1
ATOM 672 O O . THR A 1 85 ? -4.378 -3.974 7.313 1.00 93.44 85 THR A O 1
ATOM 675 N N . THR A 1 86 ? -5.741 -2.600 6.156 1.00 95.06 86 THR A N 1
ATOM 676 C CA . THR A 1 86 ? -4.815 -2.226 5.096 1.00 95.06 86 THR A CA 1
ATOM 677 C C . THR A 1 86 ? -4.568 -0.725 5.150 1.00 95.06 86 THR A C 1
ATOM 679 O O . THR A 1 86 ? -5.509 0.068 5.079 1.00 95.06 86 THR A O 1
ATOM 682 N N . LEU A 1 87 ? -3.295 -0.352 5.237 1.00 95.12 87 LEU A N 1
ATOM 683 C CA . LEU A 1 87 ? -2.784 1.001 5.092 1.00 95.12 87 LEU A CA 1
ATOM 684 C C . LEU A 1 87 ? -2.003 1.085 3.782 1.00 95.12 87 LEU A C 1
ATOM 686 O O . LEU A 1 87 ? -1.066 0.315 3.570 1.00 95.12 87 LEU A O 1
ATOM 690 N N . SER A 1 88 ? -2.345 2.033 2.922 1.00 95.00 88 SER A N 1
ATOM 691 C CA . SER A 1 88 ? -1.636 2.240 1.660 1.00 95.00 88 SER A CA 1
ATOM 692 C C . SER A 1 88 ? -1.409 3.715 1.386 1.00 95.00 88 SER A C 1
ATOM 694 O O . SER A 1 88 ? -2.239 4.548 1.746 1.00 95.00 88 SER A O 1
ATOM 696 N N . VAL A 1 89 ? -0.317 4.043 0.703 1.00 93.00 89 VAL A N 1
ATOM 697 C CA . VAL A 1 89 ? -0.114 5.393 0.166 1.00 93.00 89 VAL A CA 1
ATOM 698 C C . VAL A 1 89 ? -0.573 5.414 -1.283 1.00 93.00 89 VAL A C 1
ATOM 700 O O . VAL A 1 89 ? -0.184 4.568 -2.079 1.00 93.00 89 VAL A O 1
ATOM 703 N N . HIS A 1 90 ? -1.396 6.392 -1.618 1.00 91.50 90 HIS A N 1
ATOM 704 C CA . HIS A 1 90 ? -1.970 6.579 -2.937 1.00 91.50 90 HIS A CA 1
ATOM 705 C C . HIS A 1 90 ? -1.536 7.928 -3.513 1.00 91.50 90 HIS A C 1
ATOM 707 O O . HIS A 1 90 ? -1.349 8.903 -2.782 1.00 91.50 90 HIS A O 1
ATOM 713 N N . SER A 1 91 ? -1.398 7.974 -4.836 1.00 88.62 91 SER A N 1
ATOM 714 C CA . SER A 1 91 ? -1.074 9.177 -5.588 1.00 88.62 91 SER A CA 1
ATOM 715 C C . SER A 1 91 ? -2.151 9.433 -6.630 1.00 88.62 91 SER A C 1
ATOM 717 O O . SER A 1 91 ? -2.554 8.512 -7.330 1.00 88.62 91 SER A O 1
ATOM 719 N N . SER A 1 92 ? -2.586 10.678 -6.811 1.00 86.62 92 SER A N 1
ATOM 720 C CA . SER A 1 92 ? -3.638 11.008 -7.784 1.00 86.62 92 SER A CA 1
ATOM 721 C C . SER A 1 92 ? -3.297 10.664 -9.241 1.00 86.62 92 SER A C 1
ATOM 723 O O . SER A 1 92 ? -4.199 10.653 -10.077 1.00 86.62 92 SER A O 1
ATOM 725 N N . ALA A 1 93 ? -2.032 10.368 -9.559 1.00 83.62 93 ALA A N 1
ATOM 726 C CA . ALA A 1 93 ? -1.625 9.946 -10.896 1.00 83.62 93 ALA A CA 1
ATOM 727 C C . ALA A 1 93 ? -1.580 8.422 -11.116 1.00 83.62 93 ALA A C 1
ATOM 729 O O . ALA A 1 93 ? -1.290 8.000 -12.235 1.00 83.62 93 ALA A O 1
ATOM 730 N N . THR A 1 94 ? -1.857 7.589 -10.103 1.00 76.75 94 THR A N 1
ATOM 731 C CA . THR A 1 94 ? -1.923 6.128 -10.298 1.00 76.75 94 THR A CA 1
ATOM 732 C C . THR A 1 94 ? -3.271 5.684 -10.897 1.00 76.75 94 THR A C 1
ATOM 734 O O . THR A 1 94 ? -4.301 6.285 -10.589 1.00 76.75 94 THR A O 1
ATOM 737 N N . PRO A 1 95 ? -3.311 4.645 -11.758 1.00 76.38 95 PRO A N 1
ATOM 738 C CA . PRO A 1 95 ? -4.550 4.140 -12.363 1.00 76.38 95 PRO A CA 1
ATOM 739 C C . PRO A 1 95 ? -5.578 3.590 -11.361 1.00 76.38 95 PRO A C 1
ATOM 741 O O . PRO A 1 95 ? -5.228 2.994 -10.354 1.00 76.38 95 PRO A O 1
ATOM 744 N N . THR A 1 96 ? -6.871 3.649 -11.690 1.00 74.06 96 THR A N 1
ATOM 745 C CA . THR A 1 96 ? -7.953 3.190 -10.791 1.00 74.06 96 THR A CA 1
ATOM 746 C C . THR A 1 96 ? -8.027 1.680 -10.573 1.00 74.06 96 THR A C 1
ATOM 748 O O . THR A 1 96 ? -8.451 1.247 -9.503 1.00 74.06 96 THR A O 1
ATOM 751 N N . VAL A 1 97 ? -7.616 0.866 -11.554 1.00 67.12 97 VAL A N 1
ATOM 752 C CA . VAL A 1 97 ? -7.515 -0.604 -11.401 1.00 67.12 97 VAL A CA 1
ATOM 753 C C . VAL A 1 97 ? -6.566 -0.985 -10.259 1.00 67.12 97 VAL A C 1
ATOM 755 O O . VAL A 1 97 ? -6.671 -2.052 -9.662 1.00 67.12 97 VAL A O 1
ATOM 758 N N . ASP A 1 98 ? -5.695 -0.059 -9.877 1.00 81.94 98 ASP A N 1
ATOM 759 C CA . ASP A 1 98 ? -4.705 -0.250 -8.837 1.00 81.94 98 ASP A CA 1
ATOM 760 C C . ASP A 1 98 ? -5.316 -0.143 -7.444 1.00 81.94 98 ASP A C 1
ATOM 762 O O . ASP A 1 98 ? -4.814 -0.740 -6.493 1.00 81.94 98 ASP A O 1
ATOM 766 N N . HIS A 1 99 ? -6.437 0.566 -7.329 1.00 89.62 99 HIS A N 1
ATOM 767 C CA . HIS A 1 99 ? -7.052 0.896 -6.055 1.00 89.62 99 HIS A CA 1
ATOM 768 C C . HIS A 1 99 ? -7.529 -0.354 -5.311 1.00 89.62 99 HIS A C 1
ATOM 770 O O . HIS A 1 99 ? -7.363 -0.428 -4.097 1.00 89.62 99 HIS A O 1
ATOM 776 N N . ALA A 1 100 ? -8.060 -1.357 -6.021 1.00 90.06 100 ALA A N 1
ATOM 777 C CA . ALA A 1 100 ? -8.508 -2.612 -5.413 1.00 90.06 100 ALA A CA 1
ATOM 778 C C . ALA A 1 100 ? -7.343 -3.409 -4.793 1.00 90.06 100 ALA A C 1
ATOM 780 O O . ALA A 1 100 ? -7.477 -3.962 -3.700 1.00 90.06 100 ALA A O 1
ATOM 781 N N . LEU A 1 101 ? -6.177 -3.405 -5.450 1.00 89.25 101 LEU A N 1
ATOM 782 C CA . LEU A 1 101 ? -4.947 -4.018 -4.937 1.00 89.25 101 LEU A CA 1
ATOM 783 C C . LEU A 1 101 ? -4.380 -3.244 -3.736 1.00 89.25 101 LEU A C 1
ATOM 785 O O . LEU A 1 101 ? -3.901 -3.860 -2.781 1.00 89.25 101 LEU A O 1
ATOM 789 N N . LEU A 1 102 ? -4.463 -1.907 -3.766 1.00 91.56 102 LEU A N 1
ATOM 790 C CA . LEU A 1 102 ? -4.000 -1.034 -2.680 1.00 91.56 102 LEU A CA 1
ATOM 791 C C . LEU A 1 102 ? -4.775 -1.254 -1.381 1.00 91.56 102 LEU A C 1
ATOM 793 O O . LEU A 1 102 ? -4.177 -1.223 -0.312 1.00 91.56 102 LEU A O 1
ATOM 797 N N . ILE A 1 103 ? -6.077 -1.535 -1.467 1.00 92.94 103 ILE A N 1
ATOM 798 C CA . ILE A 1 103 ? -6.910 -1.819 -0.288 1.00 92.94 103 ILE A CA 1
ATOM 799 C C . ILE A 1 103 ? -6.964 -3.312 0.075 1.00 92.94 103 ILE A C 1
ATOM 801 O O . ILE A 1 103 ? -7.577 -3.694 1.074 1.00 92.94 103 ILE A O 1
ATOM 805 N N . GLY A 1 104 ? -6.319 -4.172 -0.720 1.00 88.38 104 GLY A N 1
ATOM 806 C CA . GLY A 1 104 ? -6.296 -5.620 -0.511 1.00 88.38 104 GLY A CA 1
ATOM 807 C C . GLY A 1 104 ? -7.626 -6.328 -0.797 1.00 88.38 104 GLY A C 1
ATOM 808 O O . GLY A 1 104 ? -7.812 -7.447 -0.317 1.00 88.38 104 GLY A O 1
ATOM 809 N N . ALA A 1 105 ? -8.524 -5.691 -1.559 1.00 89.06 105 ALA A N 1
ATOM 810 C CA . ALA A 1 105 ? -9.784 -6.279 -2.022 1.00 89.06 105 ALA A CA 1
ATOM 811 C C . ALA A 1 105 ? -9.563 -7.307 -3.145 1.00 89.06 105 ALA A C 1
ATOM 813 O O . ALA A 1 105 ? -10.367 -8.219 -3.324 1.00 89.06 105 ALA A O 1
ATOM 814 N N . GLU A 1 106 ? -8.448 -7.190 -3.868 1.00 86.06 106 GLU A N 1
ATOM 815 C CA . GLU A 1 106 ? -7.999 -8.163 -4.861 1.00 86.06 106 GLU A CA 1
ATOM 816 C C . GLU A 1 106 ? -6.640 -8.754 -4.472 1.00 86.06 106 GLU A C 1
ATOM 818 O O . GLU A 1 106 ? -5.787 -8.086 -3.881 1.00 86.06 106 GLU A O 1
ATOM 823 N N . ALA A 1 107 ? -6.435 -10.027 -4.812 1.00 76.81 107 ALA A N 1
ATOM 824 C CA . ALA A 1 107 ? -5.130 -10.662 -4.698 1.00 76.81 107 ALA A CA 1
ATOM 825 C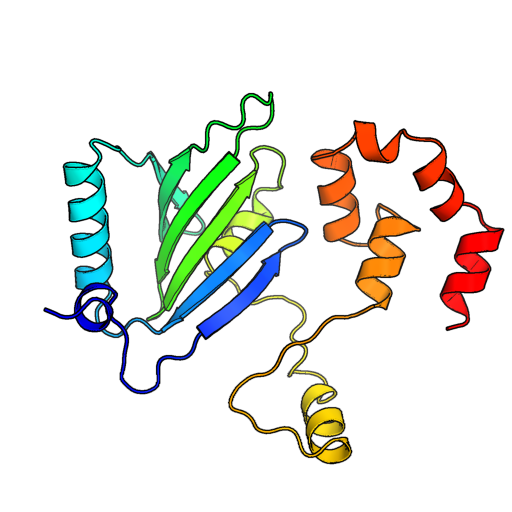 C . ALA A 1 107 ? -4.216 -10.197 -5.838 1.00 76.81 107 ALA A C 1
ATOM 827 O O . ALA A 1 107 ? -4.673 -9.971 -6.960 1.00 76.81 107 ALA A O 1
ATOM 828 N N . ALA A 1 108 ? -2.912 -10.106 -5.568 1.00 71.31 108 ALA A N 1
ATOM 829 C CA . ALA A 1 108 ? -1.941 -9.875 -6.628 1.00 71.31 108 ALA A CA 1
ATOM 830 C C . ALA A 1 108 ? -2.020 -11.015 -7.668 1.00 71.31 108 ALA A C 1
ATOM 832 O O . ALA A 1 108 ? -2.099 -12.184 -7.275 1.00 71.31 108 ALA A O 1
ATOM 833 N N . PRO A 1 109 ? -2.001 -10.699 -8.976 1.00 66.38 109 PRO A N 1
ATOM 834 C CA . PRO A 1 109 ? -2.132 -11.700 -10.036 1.00 66.38 109 PRO A CA 1
ATOM 835 C C . PRO A 1 109 ? -0.961 -12.691 -10.061 1.00 66.38 109 PRO A C 1
ATOM 837 O O . PRO A 1 109 ? -1.141 -13.843 -10.447 1.00 66.38 109 PRO A O 1
ATOM 840 N N . GLU A 1 110 ? 0.215 -12.259 -9.604 1.00 67.31 110 GLU A N 1
ATOM 841 C CA . GLU A 1 110 ? 1.408 -13.086 -9.461 1.00 67.31 110 GLU A CA 1
ATOM 842 C C . GLU A 1 110 ? 1.776 -13.176 -7.980 1.00 67.31 110 GLU A C 1
ATOM 844 O O . GLU A 1 110 ? 2.047 -12.174 -7.317 1.00 67.31 110 GLU A O 1
ATOM 849 N N . ASN A 1 111 ? 1.739 -14.394 -7.445 1.00 64.00 111 ASN A N 1
ATOM 850 C CA . ASN A 1 111 ? 2.090 -14.689 -6.065 1.00 64.00 111 ASN A CA 1
ATOM 851 C C . ASN A 1 111 ? 3.391 -15.499 -6.063 1.00 64.00 111 ASN A C 1
ATOM 853 O O . ASN A 1 111 ? 3.422 -16.605 -6.592 1.00 64.00 111 ASN A O 1
ATOM 857 N N . VAL A 1 112 ? 4.438 -14.968 -5.432 1.00 62.84 112 VAL A N 1
ATOM 858 C CA . VAL A 1 112 ? 5.768 -15.599 -5.272 1.00 62.84 112 VAL A CA 1
ATOM 859 C C . VAL A 1 112 ? 5.724 -16.961 -4.568 1.00 62.84 112 VAL A C 1
ATOM 861 O O . VAL A 1 112 ? 6.657 -17.750 -4.660 1.00 62.84 112 VAL A O 1
ATOM 864 N N . ILE A 1 113 ? 4.642 -17.260 -3.854 1.00 66.25 113 ILE A N 1
ATOM 865 C CA . ILE A 1 113 ? 4.438 -18.567 -3.223 1.00 66.25 113 ILE A CA 1
ATOM 866 C C . ILE A 1 113 ? 3.879 -19.582 -4.238 1.00 66.25 113 ILE A C 1
ATOM 868 O O . ILE A 1 113 ? 4.039 -20.786 -4.061 1.00 66.25 113 ILE A O 1
ATOM 872 N N . ALA A 1 114 ? 3.221 -19.127 -5.308 1.00 66.12 114 ALA A N 1
ATOM 873 C CA . ALA A 1 114 ? 2.472 -20.000 -6.212 1.00 66.12 114 ALA A CA 1
ATOM 874 C C . ALA A 1 114 ? 3.356 -20.861 -7.130 1.00 66.12 114 ALA A C 1
ATOM 876 O O . ALA A 1 114 ? 2.906 -21.919 -7.565 1.00 66.12 114 ALA A O 1
ATOM 877 N N . ASP A 1 115 ? 4.588 -20.440 -7.419 1.00 71.19 115 ASP A N 1
ATOM 878 C CA . ASP A 1 115 ? 5.523 -21.170 -8.288 1.00 71.19 115 ASP A CA 1
ATOM 879 C C . ASP A 1 115 ? 6.482 -22.104 -7.515 1.00 71.19 115 ASP A C 1
ATOM 881 O O . ASP A 1 115 ? 7.253 -22.845 -8.124 1.00 71.19 115 ASP A O 1
ATOM 885 N N . GLY A 1 116 ? 6.422 -22.098 -6.177 1.00 71.00 116 GLY A N 1
ATOM 886 C CA . GLY A 1 116 ? 7.287 -22.895 -5.301 1.00 71.00 116 GLY A CA 1
ATOM 887 C C . GLY A 1 116 ? 8.718 -22.360 -5.142 1.00 71.00 116 GLY A C 1
ATOM 888 O O . GLY A 1 116 ? 9.505 -22.956 -4.402 1.00 71.00 116 GLY A O 1
ATOM 889 N N . SER A 1 117 ? 9.065 -21.230 -5.771 1.00 72.19 117 SER A N 1
ATOM 890 C CA . SER A 1 117 ? 10.396 -20.610 -5.681 1.00 72.19 117 SER A CA 1
ATOM 891 C C . SER A 1 117 ? 10.753 -20.238 -4.241 1.00 72.19 117 SER A C 1
ATOM 893 O O . SER A 1 117 ? 11.896 -20.413 -3.806 1.00 72.19 117 SER A O 1
ATOM 895 N N . PHE A 1 118 ? 9.760 -19.788 -3.468 1.00 73.69 118 PHE A N 1
ATOM 896 C CA . PHE A 1 118 ? 9.932 -19.478 -2.054 1.00 73.69 118 PHE A CA 1
ATOM 897 C C . PHE A 1 118 ? 10.349 -20.706 -1.226 1.00 73.69 118 PHE A C 1
ATOM 899 O O . PHE A 1 118 ? 11.321 -20.639 -0.470 1.00 73.69 118 PHE A O 1
ATOM 906 N N . ASP A 1 119 ? 9.671 -21.844 -1.400 1.00 78.00 119 ASP A N 1
ATOM 907 C CA . ASP A 1 119 ? 9.986 -23.068 -0.657 1.00 78.00 119 ASP A CA 1
ATOM 908 C C . ASP A 1 119 ? 11.383 -23.601 -0.997 1.00 78.00 119 ASP A C 1
ATOM 910 O O . ASP A 1 119 ? 12.116 -24.022 -0.099 1.00 78.00 119 ASP A O 1
ATOM 914 N N . ALA A 1 120 ? 11.791 -23.507 -2.267 1.00 78.19 120 ALA A N 1
ATOM 915 C CA . ALA A 1 120 ? 13.123 -23.914 -2.709 1.00 78.19 120 ALA A CA 1
ATOM 916 C C . ALA A 1 120 ? 14.241 -23.065 -2.075 1.00 78.19 120 ALA A C 1
ATOM 918 O O . ALA A 1 120 ? 15.275 -23.594 -1.655 1.00 78.19 120 ALA A O 1
ATOM 919 N N . ILE A 1 121 ? 14.047 -21.747 -1.974 1.00 75.50 121 ILE A N 1
ATOM 920 C CA . ILE A 1 121 ? 15.013 -20.835 -1.342 1.00 75.50 121 ILE A CA 1
ATOM 921 C C . ILE A 1 121 ? 15.042 -21.038 0.168 1.00 75.50 121 ILE A C 1
ATOM 923 O O . ILE A 1 121 ? 16.121 -21.124 0.756 1.00 75.50 121 ILE A O 1
ATOM 927 N N . ARG A 1 122 ? 13.877 -21.197 0.794 1.00 79.25 122 ARG A N 1
ATOM 928 C CA . ARG A 1 122 ? 13.774 -21.504 2.219 1.00 79.25 122 ARG A CA 1
ATOM 929 C C . ARG A 1 122 ? 14.553 -22.766 2.578 1.00 79.25 122 ARG A C 1
ATOM 931 O O . ARG A 1 122 ? 15.346 -22.733 3.515 1.00 79.25 122 ARG A O 1
ATOM 938 N N . GLU A 1 123 ? 14.363 -23.853 1.830 1.00 82.19 123 GLU A N 1
ATOM 939 C CA . GLU A 1 123 ? 15.074 -25.114 2.066 1.00 82.19 123 GLU A CA 1
ATOM 940 C C . GLU A 1 123 ? 16.584 -24.961 1.839 1.00 82.19 123 GLU A C 1
ATOM 942 O O . GLU A 1 123 ? 17.385 -25.417 2.654 1.00 82.19 123 GLU A O 1
ATOM 947 N N . ARG A 1 124 ? 16.985 -24.250 0.778 1.00 83.00 124 ARG A N 1
ATOM 948 C CA . ARG A 1 124 ? 18.397 -24.014 0.454 1.00 83.00 124 ARG A CA 1
ATOM 949 C C . ARG A 1 124 ? 19.140 -23.208 1.524 1.00 83.00 124 ARG A C 1
ATOM 951 O O . ARG A 1 124 ? 20.318 -23.476 1.755 1.00 83.00 124 ARG A O 1
ATOM 958 N N . TYR A 1 125 ? 18.486 -22.219 2.131 1.00 81.06 125 TYR A N 1
ATOM 959 C CA . TYR A 1 125 ? 19.115 -21.277 3.066 1.00 81.06 125 TYR A CA 1
ATOM 960 C C . TYR A 1 125 ? 18.691 -21.468 4.531 1.00 81.06 125 TYR A C 1
ATOM 962 O O . TYR A 1 125 ? 19.123 -20.691 5.378 1.00 81.06 125 TYR A O 1
ATOM 970 N N . ALA A 1 126 ? 17.896 -22.502 4.834 1.00 78.69 126 ALA A N 1
ATOM 971 C CA . ALA A 1 126 ? 17.365 -22.793 6.169 1.00 78.69 126 ALA A CA 1
ATOM 972 C C . ALA A 1 126 ? 16.686 -21.574 6.826 1.00 78.69 126 ALA A C 1
ATOM 974 O O . ALA A 1 126 ? 16.930 -21.264 7.990 1.00 78.69 126 ALA A O 1
ATOM 975 N N . LEU A 1 127 ? 15.863 -20.861 6.050 1.00 75.44 127 LEU A N 1
ATOM 976 C CA . LEU A 1 127 ? 15.143 -19.679 6.527 1.00 75.44 127 LEU A CA 1
ATOM 977 C C . LEU A 1 127 ? 13.931 -20.089 7.377 1.00 75.44 127 LEU A C 1
ATOM 979 O O . LEU A 1 127 ? 13.209 -21.029 7.031 1.00 75.44 127 LEU A O 1
ATOM 983 N N . GLU A 1 128 ? 13.703 -19.362 8.468 1.00 71.56 128 GLU A N 1
ATOM 984 C CA . GLU A 1 128 ? 12.514 -19.490 9.314 1.00 71.56 128 GLU A CA 1
ATOM 985 C C . GLU A 1 128 ? 11.294 -18.811 8.654 1.00 71.56 128 GLU A C 1
ATOM 987 O O . GLU A 1 128 ? 11.427 -17.908 7.827 1.00 71.56 128 GLU A O 1
ATOM 992 N N . TYR A 1 129 ? 10.083 -19.264 8.998 1.00 65.19 129 TYR A N 1
ATOM 993 C CA . TYR A 1 129 ? 8.818 -18.735 8.449 1.00 65.19 129 TYR A CA 1
ATOM 994 C C . TYR A 1 129 ? 8.344 -17.435 9.122 1.00 65.19 129 TYR A C 1
ATOM 996 O O . TYR A 1 129 ? 7.288 -16.908 8.774 1.00 65.19 129 TYR A O 1
ATOM 1004 N N . ASP A 1 130 ? 9.073 -16.945 10.121 1.00 67.00 130 ASP A N 1
ATOM 1005 C CA . ASP A 1 130 ? 8.654 -15.841 10.982 1.00 67.00 130 ASP A CA 1
ATOM 1006 C C . ASP A 1 130 ? 8.791 -14.463 10.317 1.00 67.00 130 ASP A C 1
ATOM 1008 O O . ASP A 1 130 ? 8.030 -13.551 10.642 1.00 67.00 130 ASP A O 1
ATOM 1012 N N . SER A 1 131 ? 9.698 -14.309 9.348 1.00 65.06 131 SER A N 1
ATOM 1013 C CA . SER A 1 131 ? 9.799 -13.099 8.530 1.00 65.06 131 SER A CA 1
ATOM 1014 C C . SER A 1 131 ? 10.458 -13.375 7.179 1.00 65.06 131 SER A C 1
ATOM 1016 O O . SER A 1 131 ? 11.607 -13.800 7.090 1.00 65.06 131 SER A O 1
ATOM 1018 N N . VAL A 1 132 ? 9.727 -13.116 6.097 1.00 68.56 132 VAL A N 1
ATOM 1019 C CA . VAL A 1 132 ? 10.204 -13.342 4.731 1.00 68.56 132 VAL A CA 1
ATOM 1020 C C . VAL A 1 132 ? 10.029 -12.063 3.933 1.00 68.56 132 VAL A C 1
ATOM 1022 O O . VAL A 1 132 ? 8.915 -11.569 3.777 1.00 68.56 132 VAL A O 1
ATOM 1025 N N . GLY A 1 133 ? 11.136 -11.555 3.396 1.00 73.12 133 GLY A N 1
ATOM 1026 C CA . GLY A 1 133 ? 11.136 -10.517 2.373 1.00 73.12 133 GLY A CA 1
ATOM 1027 C C . GLY A 1 133 ? 11.504 -11.114 1.021 1.00 73.12 133 GLY A C 1
ATOM 1028 O O . GLY A 1 133 ? 12.401 -11.951 0.934 1.00 73.12 133 GLY A O 1
ATOM 1029 N N . TRP A 1 134 ? 10.830 -10.666 -0.034 1.00 74.75 134 TRP A N 1
ATOM 1030 C CA . TRP A 1 134 ? 11.137 -11.061 -1.404 1.00 74.75 134 TRP A CA 1
ATOM 1031 C C . TRP A 1 134 ? 11.218 -9.839 -2.312 1.00 74.75 134 TRP A C 1
ATOM 1033 O O . TRP A 1 134 ? 10.405 -8.921 -2.208 1.00 74.75 134 TRP A O 1
ATOM 1043 N N . MET A 1 135 ? 12.187 -9.844 -3.223 1.00 77.56 135 MET A N 1
ATOM 1044 C CA . MET A 1 135 ? 12.379 -8.802 -4.223 1.00 77.56 135 MET A CA 1
ATOM 1045 C C . MET A 1 135 ? 12.846 -9.451 -5.524 1.00 77.56 135 MET A C 1
ATOM 1047 O O . MET A 1 135 ? 13.829 -10.188 -5.530 1.00 77.56 135 MET A O 1
ATOM 1051 N N . LEU A 1 136 ? 12.149 -9.165 -6.624 1.00 77.62 136 LEU A N 1
ATOM 1052 C CA . LEU A 1 136 ? 12.556 -9.592 -7.961 1.00 77.62 136 LEU A CA 1
ATOM 1053 C C . LEU A 1 136 ? 13.452 -8.511 -8.566 1.00 77.62 136 LEU A C 1
ATOM 1055 O O . LEU A 1 136 ? 12.972 -7.436 -8.927 1.00 77.62 136 LEU A O 1
ATOM 1059 N N . SER A 1 137 ? 14.754 -8.783 -8.660 1.00 78.75 137 SER A N 1
ATOM 1060 C CA . SER A 1 137 ? 15.722 -7.845 -9.240 1.00 78.75 137 SER A CA 1
ATOM 1061 C C . SER A 1 137 ? 15.435 -7.552 -10.710 1.00 78.75 137 SER A C 1
ATOM 1063 O O . SER A 1 137 ? 15.603 -6.414 -11.123 1.00 78.75 137 SER A O 1
ATOM 1065 N N . GLU A 1 138 ? 14.937 -8.532 -11.470 1.00 78.81 138 GLU A N 1
ATOM 1066 C CA . GLU A 1 138 ? 14.509 -8.355 -12.865 1.00 78.81 138 GLU A CA 1
ATOM 1067 C C . GLU A 1 138 ? 13.452 -7.250 -12.987 1.00 78.81 138 GLU A C 1
ATOM 1069 O O . GLU A 1 138 ? 13.635 -6.310 -13.749 1.00 78.81 138 GLU A O 1
ATOM 1074 N N . VAL A 1 139 ? 12.425 -7.258 -12.126 1.00 81.62 139 VAL A N 1
ATOM 1075 C CA . VAL A 1 139 ? 11.385 -6.213 -12.100 1.00 81.62 139 VAL A CA 1
ATOM 1076 C C . VAL A 1 139 ? 11.978 -4.826 -11.818 1.00 81.62 139 VAL A C 1
ATOM 1078 O O . VAL A 1 139 ? 11.534 -3.832 -12.394 1.00 81.62 139 VAL A O 1
ATOM 1081 N N . LEU A 1 140 ? 12.988 -4.729 -10.950 1.00 83.00 140 LEU A N 1
ATOM 1082 C CA . LEU A 1 140 ? 13.659 -3.455 -10.667 1.00 83.00 140 LEU A CA 1
ATOM 1083 C C . LEU A 1 140 ? 14.514 -2.982 -11.846 1.00 83.00 140 LEU A C 1
ATOM 1085 O O . LEU A 1 140 ? 14.446 -1.814 -12.226 1.00 83.00 140 LEU A O 1
ATOM 1089 N N . THR A 1 141 ? 15.295 -3.887 -12.429 1.00 82.06 141 THR A N 1
ATOM 1090 C CA . THR A 1 141 ? 16.128 -3.624 -13.604 1.00 82.06 141 THR A CA 1
ATOM 1091 C C . THR A 1 141 ? 15.274 -3.167 -14.778 1.00 82.06 141 THR A C 1
ATOM 1093 O O . THR A 1 141 ? 15.569 -2.150 -15.406 1.00 82.06 141 THR A O 1
ATOM 1096 N N . ASP A 1 142 ? 14.168 -3.854 -15.028 1.00 83.62 142 ASP A N 1
ATOM 1097 C CA . ASP A 1 142 ? 13.203 -3.526 -16.067 1.00 83.62 142 ASP A CA 1
ATOM 1098 C C . ASP A 1 142 ? 12.543 -2.172 -15.811 1.00 83.62 142 ASP A C 1
ATOM 1100 O O . ASP A 1 142 ? 12.460 -1.347 -16.715 1.00 83.62 142 ASP A O 1
ATOM 1104 N N . ALA A 1 143 ? 12.162 -1.872 -14.565 1.00 84.25 143 ALA A N 1
ATOM 1105 C CA . ALA A 1 143 ? 11.552 -0.587 -14.226 1.00 84.25 143 ALA A CA 1
ATOM 1106 C C . ALA A 1 143 ? 12.468 0.609 -14.542 1.00 84.25 143 ALA A C 1
ATOM 1108 O O . ALA A 1 143 ? 11.974 1.691 -14.870 1.00 84.25 143 ALA A O 1
ATOM 1109 N N . LEU A 1 144 ? 13.788 0.418 -14.453 1.00 81.25 144 LEU A N 1
ATOM 1110 C CA . LEU A 1 144 ? 14.793 1.443 -14.738 1.00 81.25 144 LEU A CA 1
ATOM 1111 C C . LEU A 1 144 ? 15.211 1.475 -16.218 1.00 81.25 144 LEU A C 1
ATOM 1113 O O . LEU A 1 144 ? 15.413 2.565 -16.766 1.00 81.25 144 LEU A O 1
ATOM 1117 N N . SER A 1 145 ? 15.325 0.304 -16.851 1.00 76.81 145 SER A N 1
ATOM 1118 C CA . SER A 1 145 ? 15.916 0.125 -18.185 1.00 76.81 145 SER A CA 1
ATOM 1119 C C . SER A 1 145 ? 14.893 0.103 -19.330 1.00 76.81 145 SER A C 1
ATOM 1121 O O . SER A 1 145 ? 15.145 0.709 -20.371 1.00 76.81 145 SER A O 1
ATOM 1123 N N . ASP A 1 146 ? 13.713 -0.494 -19.130 1.00 77.69 146 ASP A N 1
ATOM 1124 C CA . ASP A 1 146 ? 12.537 -0.396 -20.002 1.00 77.69 146 ASP A CA 1
ATOM 1125 C C . ASP A 1 146 ? 11.343 0.087 -19.177 1.00 77.69 146 ASP A C 1
ATOM 1127 O O . ASP A 1 146 ? 10.530 -0.669 -18.651 1.00 77.69 146 ASP A O 1
ATOM 1131 N N . ARG A 1 147 ? 11.196 1.403 -19.097 1.00 69.44 147 ARG A N 1
ATOM 1132 C CA . ARG A 1 147 ? 10.262 2.075 -18.183 1.00 69.44 147 ARG A CA 1
ATOM 1133 C C . ARG A 1 147 ? 8.776 1.851 -18.510 1.00 69.44 147 ARG A C 1
ATOM 1135 O O . ARG A 1 147 ? 7.920 2.494 -17.906 1.00 69.44 147 ARG A O 1
ATOM 1142 N N . GLN A 1 148 ? 8.433 1.035 -19.508 1.00 76.25 148 GLN A N 1
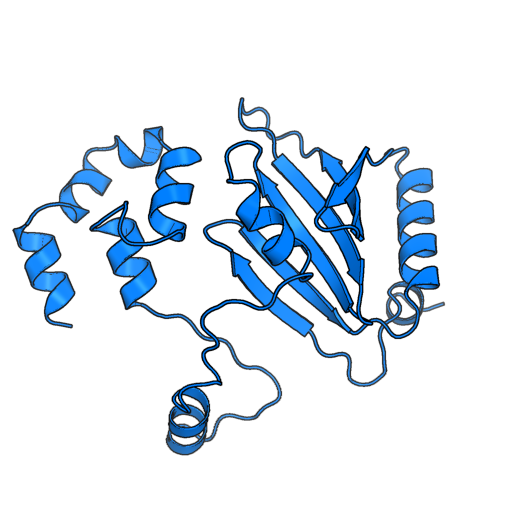ATOM 1143 C CA . GLN A 1 148 ? 7.052 0.625 -19.803 1.00 76.25 148 GLN A CA 1
ATOM 1144 C C . GLN A 1 148 ? 6.790 -0.862 -19.527 1.00 76.25 148 GLN A C 1
ATOM 1146 O O . GLN A 1 148 ? 5.620 -1.245 -19.429 1.00 76.25 148 GLN A O 1
ATOM 1151 N N . SER A 1 149 ? 7.851 -1.654 -19.352 1.00 79.50 149 SER A N 1
ATOM 1152 C CA . SER A 1 149 ? 7.831 -3.106 -19.133 1.00 79.50 149 SER A CA 1
ATOM 1153 C C . SER A 1 149 ? 6.893 -3.528 -18.001 1.00 79.50 149 SER A C 1
ATOM 1155 O O . SER A 1 149 ? 6.062 -4.419 -18.162 1.00 79.50 149 SER A O 1
ATOM 1157 N N . ASN A 1 150 ? 6.960 -2.836 -16.863 1.00 83.81 150 ASN A N 1
ATOM 1158 C CA . ASN A 1 150 ? 6.216 -3.180 -15.663 1.00 83.81 150 ASN A CA 1
ATOM 1159 C C . ASN A 1 150 ? 5.585 -1.953 -14.993 1.00 83.81 150 ASN A C 1
ATOM 1161 O O . ASN A 1 150 ? 5.799 -0.800 -15.379 1.00 83.81 150 ASN A O 1
ATOM 1165 N N . ARG A 1 151 ? 4.735 -2.215 -13.994 1.00 86.31 151 ARG A N 1
ATOM 1166 C CA . ARG A 1 151 ? 3.989 -1.167 -13.288 1.00 86.31 151 ARG A CA 1
ATOM 1167 C C . ARG A 1 151 ? 4.914 -0.176 -12.584 1.00 86.31 151 ARG A C 1
ATOM 1169 O O . ARG A 1 151 ? 4.692 1.021 -12.708 1.00 86.31 151 ARG A O 1
ATOM 1176 N N . LEU A 1 152 ? 5.949 -0.663 -11.898 1.00 87.44 152 LEU A N 1
ATOM 1177 C CA . LEU A 1 152 ? 6.890 0.188 -11.172 1.00 87.44 152 LEU A CA 1
ATOM 1178 C C . LEU A 1 152 ? 7.524 1.230 -12.107 1.00 87.44 152 LEU A C 1
ATOM 1180 O O . LEU A 1 152 ? 7.522 2.412 -11.777 1.00 87.44 152 LEU A O 1
ATOM 1184 N N . GLY A 1 153 ? 7.981 0.822 -13.295 1.00 86.62 153 GLY A N 1
ATOM 1185 C CA . GLY A 1 153 ? 8.544 1.742 -14.291 1.00 86.62 153 GLY A CA 1
ATOM 1186 C C . GLY A 1 153 ? 7.544 2.797 -14.780 1.00 86.62 153 GLY A C 1
ATOM 1187 O O . GLY A 1 153 ? 7.885 3.980 -14.895 1.00 86.62 153 GLY A O 1
ATOM 1188 N N . ARG A 1 154 ? 6.285 2.397 -15.014 1.00 87.56 154 ARG A N 1
ATOM 1189 C CA . ARG A 1 154 ? 5.220 3.325 -15.433 1.00 87.56 154 ARG A CA 1
ATOM 1190 C C . ARG A 1 154 ? 4.894 4.351 -14.348 1.00 87.56 154 ARG A C 1
ATOM 1192 O O . ARG A 1 154 ? 4.785 5.540 -14.658 1.00 87.56 154 ARG A O 1
ATOM 1199 N N . ASP A 1 155 ? 4.789 3.917 -13.098 1.00 88.00 155 ASP A N 1
ATOM 1200 C CA . ASP A 1 155 ? 4.475 4.789 -11.964 1.00 88.00 155 ASP A CA 1
ATOM 1201 C C . ASP A 1 155 ? 5.616 5.764 -11.679 1.00 88.00 155 ASP A C 1
ATOM 1203 O O . ASP A 1 155 ? 5.386 6.965 -11.550 1.00 88.00 155 ASP A O 1
ATOM 1207 N N . LEU A 1 156 ? 6.857 5.270 -11.667 1.00 86.19 156 LEU A N 1
ATOM 1208 C CA . LEU A 1 156 ? 8.058 6.083 -11.491 1.00 86.19 156 LEU A CA 1
ATOM 1209 C C . LEU A 1 156 ? 8.118 7.236 -12.501 1.00 86.19 156 LEU A C 1
ATOM 1211 O O . LEU A 1 156 ? 8.344 8.382 -12.119 1.00 86.19 156 LEU A O 1
ATOM 1215 N N . ARG A 1 157 ? 7.846 6.962 -13.780 1.00 82.31 157 ARG A N 1
ATOM 1216 C CA . ARG A 1 157 ? 7.809 7.996 -14.824 1.00 82.31 157 ARG A CA 1
ATOM 1217 C C . ARG A 1 157 ? 6.658 8.981 -14.640 1.00 82.31 157 ARG A C 1
ATOM 1219 O O . ARG A 1 157 ? 6.806 10.157 -14.956 1.00 82.31 157 ARG A O 1
ATOM 1226 N N . THR A 1 158 ? 5.509 8.485 -14.205 1.00 85.94 158 THR A N 1
ATOM 1227 C CA . THR A 1 158 ? 4.309 9.305 -14.040 1.00 85.94 158 THR A CA 1
ATOM 1228 C C . THR A 1 158 ? 4.468 10.274 -12.873 1.00 85.94 158 THR A C 1
ATOM 1230 O O . THR A 1 158 ? 4.055 11.423 -12.970 1.00 85.94 158 THR A O 1
ATOM 1233 N N . ILE A 1 159 ? 5.093 9.815 -11.791 1.00 84.12 159 ILE A N 1
ATOM 1234 C CA . ILE A 1 159 ? 5.156 10.534 -10.517 1.00 84.12 159 ILE A CA 1
ATOM 1235 C C . ILE A 1 159 ? 6.438 11.363 -10.393 1.00 84.12 159 ILE A C 1
ATOM 1237 O O . ILE A 1 159 ? 6.421 12.431 -9.788 1.00 84.12 159 ILE A O 1
ATOM 1241 N N . PHE A 1 160 ? 7.537 10.920 -11.007 1.00 83.06 160 PHE A N 1
ATOM 1242 C CA . PHE A 1 160 ? 8.822 11.624 -10.988 1.00 83.06 160 PHE A CA 1
ATOM 1243 C C . PHE A 1 160 ? 9.347 11.919 -12.403 1.00 83.06 16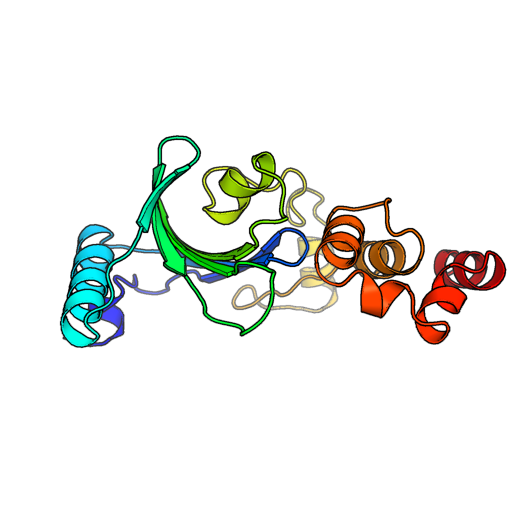0 PHE A C 1
ATOM 1245 O O . PHE A 1 160 ? 10.487 11.572 -12.717 1.00 83.06 160 PHE A O 1
ATOM 1252 N N . PRO A 1 161 ? 8.556 12.557 -13.288 1.00 80.50 161 PRO A N 1
ATOM 1253 C CA . PRO A 1 161 ? 8.922 12.720 -14.697 1.00 80.50 161 PRO A CA 1
ATOM 1254 C C . PRO A 1 161 ? 10.251 13.460 -14.893 1.00 80.50 161 PRO A C 1
ATOM 1256 O O . PRO A 1 161 ? 11.014 13.110 -15.791 1.00 80.50 161 PRO A O 1
ATOM 1259 N N . GLU A 1 162 ? 10.549 14.439 -14.035 1.00 81.56 162 GLU A N 1
ATOM 1260 C CA . GLU A 1 162 ? 11.779 15.236 -14.091 1.00 81.56 162 GLU A CA 1
ATOM 1261 C C . GLU A 1 162 ? 13.020 14.413 -13.749 1.00 81.56 162 GLU A C 1
ATOM 1263 O O . GLU A 1 162 ? 14.000 14.468 -14.485 1.00 81.56 162 GLU A O 1
ATOM 1268 N N . ALA A 1 163 ? 12.952 13.567 -12.714 1.00 76.31 163 ALA A N 1
ATOM 1269 C CA . ALA A 1 163 ? 14.056 12.674 -12.364 1.00 76.31 163 ALA A CA 1
ATOM 1270 C C . ALA A 1 163 ? 14.447 11.798 -13.564 1.00 76.31 163 ALA A C 1
ATOM 1272 O O . ALA A 1 163 ? 15.620 11.580 -13.838 1.00 76.31 163 ALA A O 1
ATOM 1273 N N . PHE A 1 164 ? 13.467 11.354 -14.349 1.00 70.50 164 PHE A N 1
ATOM 1274 C CA . PHE A 1 164 ? 13.700 10.525 -15.530 1.00 70.50 164 PHE A CA 1
ATOM 1275 C C . PHE A 1 164 ? 14.086 11.291 -16.800 1.00 70.50 164 PHE A C 1
ATOM 1277 O O . PHE A 1 164 ? 14.432 10.640 -17.796 1.00 70.50 164 PHE A O 1
ATOM 1284 N N . ALA A 1 165 ? 14.032 12.624 -16.772 1.00 72.75 165 ALA A N 1
ATOM 1285 C CA . ALA A 1 165 ? 14.568 13.501 -17.807 1.00 72.75 165 ALA A CA 1
ATOM 1286 C C . ALA A 1 165 ? 16.061 13.816 -17.594 1.00 72.75 165 ALA A C 1
ATOM 1288 O O . ALA A 1 165 ? 16.701 14.325 -18.516 1.00 72.75 165 ALA A O 1
ATOM 1289 N N . GLU A 1 166 ? 16.620 13.480 -16.424 1.00 76.75 166 GLU A N 1
ATOM 1290 C CA . GLU A 1 166 ? 18.034 13.695 -16.120 1.00 76.75 166 GLU A CA 1
ATOM 1291 C C . GLU A 1 166 ? 18.956 12.796 -16.976 1.00 76.75 166 GLU A C 1
ATOM 1293 O O . GLU A 1 166 ? 18.690 11.592 -17.146 1.00 76.75 166 GLU A O 1
ATOM 1298 N N . PRO A 1 167 ? 20.071 13.338 -17.504 1.00 69.56 167 PRO A N 1
ATOM 1299 C CA . PRO A 1 167 ? 21.025 12.595 -18.328 1.00 69.56 167 PRO A CA 1
ATOM 1300 C C . PRO A 1 167 ? 21.571 11.332 -17.647 1.00 69.56 167 PRO A C 1
ATOM 1302 O O . PRO A 1 167 ? 21.788 10.312 -18.303 1.00 69.56 167 PRO A O 1
ATOM 1305 N N . GLU A 1 168 ? 21.745 11.355 -16.328 1.00 73.00 168 GLU A N 1
ATOM 1306 C CA . GLU A 1 168 ? 22.286 10.257 -15.525 1.00 73.00 168 GLU A CA 1
ATOM 1307 C C . GLU A 1 168 ? 21.353 9.045 -15.464 1.00 73.00 168 GLU A C 1
ATOM 1309 O O . GLU A 1 168 ? 21.817 7.923 -15.258 1.00 73.00 168 GLU A O 1
ATOM 1314 N N . LEU A 1 169 ? 20.048 9.232 -15.665 1.00 70.69 169 LEU A N 1
ATOM 1315 C CA . LEU A 1 169 ? 19.107 8.121 -15.787 1.00 70.69 169 LEU A CA 1
ATOM 1316 C C . LEU A 1 169 ? 18.922 7.689 -17.245 1.00 70.69 169 LEU A C 1
ATOM 1318 O O . LEU A 1 169 ? 18.500 6.561 -17.495 1.00 70.69 169 LEU A O 1
ATOM 1322 N N . SER A 1 170 ? 19.277 8.531 -18.220 1.00 68.88 170 SER A N 1
ATOM 1323 C CA . SER A 1 170 ? 19.196 8.186 -19.649 1.00 68.88 170 SER A CA 1
ATOM 1324 C C . SER A 1 170 ? 20.179 7.078 -20.064 1.00 68.88 170 SER A C 1
ATOM 1326 O O . SER A 1 170 ? 19.833 6.228 -20.883 1.00 68.88 170 SER A O 1
ATOM 1328 N N . GLN A 1 171 ? 21.351 6.998 -19.426 1.00 76.00 171 GLN A N 1
ATOM 1329 C CA . GLN A 1 171 ? 22.357 5.945 -19.659 1.00 76.00 171 GLN A CA 1
ATOM 1330 C C . GLN A 1 171 ? 21.860 4.525 -19.325 1.00 76.00 171 GLN A 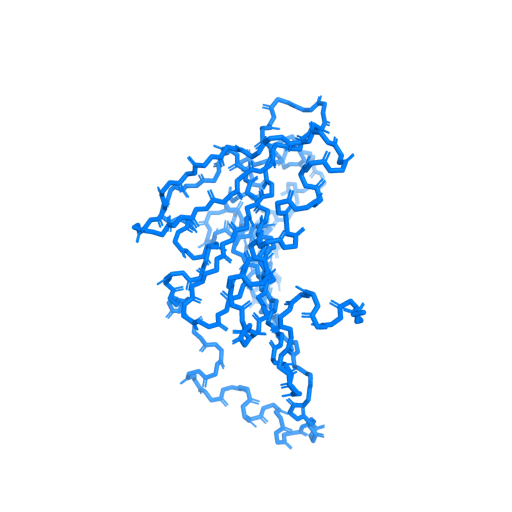C 1
ATOM 1332 O O . GLN A 1 171 ? 22.321 3.563 -19.929 1.00 76.00 171 GLN A O 1
ATOM 1337 N N . TRP A 1 172 ? 20.865 4.385 -18.440 1.00 71.31 172 TRP A N 1
ATOM 1338 C CA . TRP A 1 172 ? 20.241 3.092 -18.110 1.00 71.31 172 TRP A CA 1
ATOM 1339 C C . TRP A 1 172 ? 19.344 2.548 -19.228 1.00 71.31 172 TRP A C 1
ATOM 1341 O O . TRP A 1 172 ? 18.955 1.385 -19.207 1.00 71.31 172 TRP A O 1
ATOM 1351 N N . THR A 1 173 ? 19.008 3.395 -20.202 1.00 71.88 173 THR A N 1
ATOM 1352 C CA . THR A 1 173 ? 18.186 3.036 -21.365 1.00 71.88 173 THR A CA 1
ATOM 1353 C C . THR A 1 173 ? 19.016 2.831 -22.637 1.00 71.88 173 THR A C 1
ATOM 1355 O O . THR A 1 173 ? 18.452 2.552 -23.692 1.00 71.88 173 THR A O 1
ATOM 1358 N N . ASP A 1 174 ? 20.348 2.965 -22.559 1.00 80.25 174 ASP A N 1
ATOM 1359 C CA . ASP A 1 174 ? 21.247 2.645 -23.673 1.00 80.25 174 ASP A CA 1
ATOM 1360 C C . ASP A 1 174 ? 21.192 1.137 -23.968 1.00 80.25 174 ASP A C 1
ATOM 1362 O O . ASP A 1 174 ? 21.232 0.309 -23.055 1.00 80.25 174 ASP A O 1
ATOM 1366 N N . ALA A 1 175 ? 21.144 0.778 -25.251 1.00 77.31 175 ALA A N 1
ATOM 1367 C CA . ALA A 1 175 ? 21.145 -0.603 -25.715 1.00 77.31 175 ALA A CA 1
ATOM 1368 C C . ALA A 1 175 ? 22.349 -1.404 -25.190 1.00 77.31 175 ALA A C 1
ATOM 1370 O O . ALA A 1 175 ? 22.215 -2.598 -24.929 1.00 77.31 175 ALA A O 1
ATOM 1371 N N . ALA A 1 176 ? 23.510 -0.764 -25.003 1.00 78.31 176 ALA A N 1
ATOM 1372 C CA . ALA A 1 176 ? 24.673 -1.420 -24.408 1.00 78.31 176 ALA A CA 1
ATOM 1373 C C . ALA A 1 176 ? 24.435 -1.783 -22.931 1.00 78.31 176 ALA A C 1
ATOM 1375 O O . ALA A 1 176 ? 24.736 -2.896 -22.511 1.00 78.31 176 ALA A O 1
ATOM 1376 N N . CYS A 1 177 ? 23.828 -0.877 -22.160 1.00 76.25 177 CYS A N 1
ATOM 1377 C CA . CYS A 1 177 ? 23.506 -1.114 -20.755 1.00 76.25 177 CYS A CA 1
ATOM 1378 C C . CYS A 1 177 ? 22.401 -2.170 -20.600 1.00 76.25 177 CYS A C 1
ATOM 1380 O O . CYS A 1 177 ? 22.518 -3.066 -19.767 1.00 76.25 177 CYS A O 1
ATOM 1382 N N . GLN A 1 178 ? 21.366 -2.124 -21.444 1.00 73.88 178 GLN A N 1
ATOM 1383 C CA . GLN A 1 178 ? 20.314 -3.145 -21.469 1.00 73.88 178 GLN A CA 1
ATOM 1384 C C . GLN A 1 178 ? 20.870 -4.539 -21.788 1.00 73.88 178 GLN A C 1
ATOM 1386 O O . GLN A 1 178 ? 20.460 -5.517 -21.166 1.00 73.88 178 GLN A O 1
ATOM 1391 N N . ALA A 1 179 ? 21.825 -4.635 -22.718 1.00 76.12 179 ALA A N 1
ATOM 1392 C CA . ALA A 1 179 ? 22.477 -5.899 -23.047 1.00 76.12 179 ALA A CA 1
ATOM 1393 C C . ALA A 1 179 ? 23.278 -6.465 -21.863 1.00 76.12 179 ALA A C 1
ATOM 1395 O O . ALA A 1 179 ? 23.186 -7.660 -21.595 1.00 76.12 179 ALA A O 1
ATOM 1396 N N . ASP A 1 180 ? 24.008 -5.623 -21.127 1.00 74.69 180 ASP A N 1
ATOM 1397 C CA . ASP A 1 180 ? 24.745 -6.057 -19.934 1.00 74.69 180 ASP A CA 1
ATOM 1398 C C . ASP A 1 180 ? 23.788 -6.555 -18.836 1.00 74.69 180 ASP A C 1
ATOM 1400 O O . ASP A 1 180 ? 24.007 -7.612 -18.241 1.00 74.69 180 ASP A O 1
ATOM 1404 N N . LEU A 1 181 ? 22.683 -5.841 -18.610 1.00 69.62 181 LEU A N 1
ATOM 1405 C CA . LEU A 1 181 ? 21.691 -6.165 -17.581 1.00 69.62 181 LEU A CA 1
ATOM 1406 C C . LEU A 1 181 ? 20.932 -7.478 -17.841 1.00 69.62 181 LEU A C 1
ATOM 1408 O O . LEU A 1 181 ? 20.531 -8.135 -16.886 1.00 69.62 181 LEU A O 1
ATOM 1412 N N . GLN A 1 182 ? 20.777 -7.891 -19.102 1.00 66.69 182 GLN A N 1
ATOM 1413 C CA . GLN A 1 182 ? 20.130 -9.157 -19.487 1.00 66.69 182 GLN A CA 1
ATOM 1414 C C . GLN A 1 182 ? 21.046 -10.390 -19.378 1.00 66.69 182 GLN A C 1
ATOM 1416 O O . GLN A 1 182 ? 20.605 -11.510 -19.640 1.00 66.69 182 GLN A O 1
ATOM 1421 N N . THR A 1 183 ? 22.326 -10.207 -19.041 1.00 64.44 183 THR A N 1
ATOM 1422 C CA . THR A 1 183 ? 23.307 -11.306 -18.928 1.00 64.44 183 THR A CA 1
ATOM 1423 C C . THR A 1 183 ? 23.612 -11.735 -17.489 1.00 64.44 183 THR A C 1
ATOM 1425 O O . THR A 1 183 ? 24.425 -12.642 -17.293 1.00 64.44 183 THR A O 1
ATOM 1428 N N . ILE A 1 184 ? 22.969 -11.097 -16.505 1.00 54.66 184 ILE A N 1
ATOM 1429 C CA . ILE A 1 184 ? 23.044 -11.408 -15.066 1.00 54.66 184 ILE A CA 1
ATOM 1430 C C . ILE A 1 184 ? 21.949 -12.414 -14.709 1.00 54.66 184 ILE A C 1
ATOM 1432 O O . ILE A 1 184 ? 22.267 -13.371 -13.966 1.00 54.66 184 ILE A O 1
#

Sequence (184 aa):
VSLEEQMGYAQNTRVLSYMVGIAPVIRWETADSARVVTFIESLENEYSVTPDILTVAGETVRSYAIDTGSEQQWSVWLSTNNDWTTLSVHSSATPTVDHALLIGAEAAPENVIADGSFDAIRERYALEYDSVGWMLSEVLTDALSDRQSNRLGRDLRTIFPEAFAEPELSQWTDAACQADLQTI